Protein AF-A0AA47A2I6-F1 (afdb_monomer_lite)

Foldseek 3Di:
DAAEWEFLPEDCVVPPDDDDLLVVLVVVVVVCQVVVPDQPRQNWFWEAAPQRDIWIWGHSDPQKIWTKWWADDPNGIHIYTYYIDGRLQCVPDPVRHDNCDVQQTFIAHPVRHGPDDVVRGPHRDDADTQDDQVGTDHDDPVLSCLQPPPPDPPDDDDDDPPNCPLVSVLSSVVVCCVVVVDAAAEAEDADPVVLVSSQVRNKGWYQDPVVSHIDIDDPPRYDYYYPVRVCCVVPVVVQPVHDPQDLVNQLVVVVVCCVVVNCVVCNVVSVVVVCVVSCVVRVHDDDDPDPDD

Structure (mmCIF, N/CA/C/O backbone):
data_AF-A0AA47A2I6-F1
#
_entry.id   AF-A0AA47A2I6-F1
#
loop_
_atom_site.group_PDB
_atom_site.id
_atom_site.type_symbol
_atom_site.label_atom_id
_atom_site.label_alt_id
_atom_site.label_comp_id
_atom_site.label_asym_id
_atom_site.label_entity_id
_atom_site.label_seq_id
_atom_site.pdbx_PDB_ins_code
_atom_site.Cartn_x
_atom_site.Cartn_y
_atom_site.Cartn_z
_atom_site.occupancy
_atom_site.B_iso_or_equiv
_atom_site.auth_seq_id
_atom_site.auth_comp_id
_atom_site.auth_asym_id
_atom_site.auth_atom_id
_atom_site.pdbx_PDB_model_num
ATOM 1 N N . MET A 1 1 ? 16.630 -13.776 -2.862 1.00 74.62 1 MET A N 1
ATOM 2 C CA . MET A 1 1 ? 17.117 -12.848 -3.893 1.00 74.62 1 MET A CA 1
ATOM 3 C C . MET A 1 1 ? 16.067 -12.836 -4.987 1.00 74.62 1 MET A C 1
ATOM 5 O O . MET A 1 1 ? 15.707 -13.922 -5.420 1.00 74.62 1 MET A O 1
ATOM 9 N N . TYR A 1 2 ? 15.518 -11.682 -5.358 1.00 82.00 2 TYR A N 1
ATOM 10 C CA . TYR A 1 2 ? 14.548 -11.591 -6.452 1.00 82.00 2 TYR A CA 1
ATOM 11 C C . TYR A 1 2 ? 15.295 -11.407 -7.780 1.00 82.00 2 TYR A C 1
ATOM 13 O O . TYR A 1 2 ? 16.167 -10.535 -7.865 1.00 82.00 2 TYR A O 1
ATOM 21 N N . PRO A 1 3 ? 14.993 -12.189 -8.829 1.00 86.00 3 PRO A N 1
ATOM 22 C CA . PRO A 1 3 ? 15.460 -11.880 -10.171 1.00 86.00 3 PRO A CA 1
ATOM 23 C C . PRO A 1 3 ? 14.989 -10.483 -10.589 1.00 86.00 3 PRO A C 1
ATOM 25 O O . PRO A 1 3 ? 13.867 -10.075 -10.286 1.00 86.00 3 PRO A O 1
ATOM 28 N N . VAL A 1 4 ? 15.855 -9.750 -11.287 1.00 89.06 4 VAL A N 1
ATOM 29 C CA . VAL A 1 4 ? 15.518 -8.447 -11.869 1.00 89.06 4 VAL A CA 1
ATOM 30 C C . VAL A 1 4 ? 15.774 -8.515 -13.363 1.00 89.06 4 VAL A C 1
ATOM 32 O O . VAL A 1 4 ? 16.898 -8.783 -13.794 1.00 89.06 4 VAL A O 1
ATOM 35 N N . PHE A 1 5 ? 14.719 -8.263 -14.121 1.00 90.12 5 PHE A N 1
ATOM 36 C CA . PHE A 1 5 ? 14.704 -8.216 -15.571 1.00 90.12 5 PHE A CA 1
ATOM 37 C C . PHE A 1 5 ? 14.393 -6.807 -16.067 1.00 90.12 5 PHE A C 1
ATOM 39 O O . PHE A 1 5 ? 14.066 -5.916 -15.280 1.00 90.12 5 PHE A O 1
ATOM 46 N N . TYR A 1 6 ? 14.458 -6.619 -17.378 1.00 90.31 6 TYR A N 1
ATOM 47 C CA . TYR A 1 6 ? 14.211 -5.340 -18.029 1.00 90.31 6 TYR A CA 1
ATOM 48 C C . TYR A 1 6 ? 13.153 -5.531 -19.107 1.00 90.31 6 TYR A C 1
ATOM 50 O O . TYR A 1 6 ? 13.067 -6.591 -19.725 1.00 90.31 6 TYR A O 1
ATOM 58 N N . CYS A 1 7 ? 12.324 -4.516 -19.311 1.00 87.62 7 CYS A N 1
ATOM 59 C CA . CYS A 1 7 ? 11.502 -4.423 -20.505 1.00 87.62 7 CYS A CA 1
ATOM 60 C C . CYS A 1 7 ? 12.424 -4.354 -21.734 1.00 87.62 7 CYS A C 1
ATOM 62 O O . CYS A 1 7 ? 13.453 -3.688 -21.687 1.00 87.62 7 CYS A O 1
ATOM 64 N N . ASP A 1 8 ? 12.062 -5.005 -22.835 1.00 83.00 8 ASP A N 1
ATOM 65 C CA . ASP A 1 8 ? 12.830 -4.956 -24.091 1.00 83.00 8 ASP A CA 1
ATOM 66 C C . ASP A 1 8 ? 13.002 -3.527 -24.643 1.00 83.00 8 ASP A C 1
ATOM 68 O O . ASP A 1 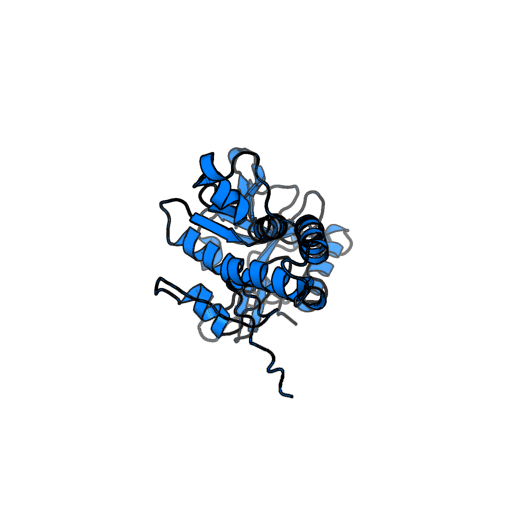8 ? 14.040 -3.183 -25.198 1.00 83.00 8 ASP A O 1
ATOM 72 N N . GLU A 1 9 ? 11.995 -2.677 -24.444 1.00 83.62 9 GLU A N 1
ATOM 73 C CA . GLU A 1 9 ? 12.023 -1.244 -24.744 1.00 83.62 9 GLU A CA 1
ATOM 74 C C . GLU A 1 9 ? 12.803 -0.384 -23.727 1.00 83.62 9 GLU A C 1
ATOM 76 O O . GLU A 1 9 ? 12.794 0.845 -23.863 1.00 83.62 9 GLU A O 1
ATOM 81 N N . PHE A 1 10 ? 13.406 -0.968 -22.685 1.00 86.94 10 PHE A N 1
ATOM 82 C CA . PHE A 1 10 ? 14.161 -0.203 -21.693 1.00 86.94 10 PHE A CA 1
ATOM 83 C C . PHE A 1 10 ? 15.439 0.361 -22.317 1.00 86.94 10 PHE A C 1
ATOM 85 O O . PHE A 1 10 ? 16.303 -0.388 -22.770 1.00 86.94 10 PHE A O 1
ATOM 92 N N . ASP A 1 11 ? 15.569 1.686 -22.312 1.00 80.62 11 ASP A N 1
ATOM 93 C CA . ASP A 1 11 ? 16.739 2.365 -22.855 1.00 80.62 11 ASP A CA 1
ATOM 94 C C . ASP A 1 11 ? 17.717 2.740 -21.734 1.00 80.62 11 ASP A C 1
ATOM 96 O O . ASP A 1 11 ? 17.485 3.661 -20.949 1.00 80.62 11 ASP A O 1
ATOM 100 N N . GLU A 1 12 ? 18.838 2.019 -21.654 1.00 75.81 12 GLU A N 1
ATOM 101 C CA . GLU A 1 12 ? 19.913 2.356 -20.718 1.00 75.81 12 GLU A CA 1
ATOM 102 C C . GLU A 1 12 ? 20.628 3.668 -21.066 1.00 75.81 12 GLU A C 1
ATOM 104 O O . GLU A 1 12 ? 21.303 4.212 -20.192 1.00 75.81 12 GLU A O 1
ATOM 109 N N . LEU A 1 13 ? 20.485 4.204 -22.285 1.00 67.31 13 LEU A N 1
ATOM 110 C CA . LEU A 1 13 ? 21.112 5.471 -22.684 1.00 67.31 13 LEU A CA 1
ATOM 111 C C . LEU A 1 13 ? 20.553 6.674 -21.911 1.00 67.31 13 LEU A C 1
ATOM 113 O O . LEU A 1 13 ? 21.237 7.692 -21.797 1.00 67.31 13 LEU A O 1
ATOM 117 N N . ASP A 1 14 ? 19.355 6.550 -21.330 1.00 68.00 14 ASP A N 1
ATOM 118 C CA . ASP A 1 14 ? 18.796 7.550 -20.412 1.00 68.00 14 ASP A CA 1
ATOM 119 C C . ASP A 1 14 ? 19.592 7.645 -19.092 1.00 68.00 14 ASP A C 1
ATOM 121 O O . ASP A 1 14 ? 19.481 8.627 -18.348 1.00 68.00 14 ASP A O 1
ATOM 125 N N . LEU A 1 15 ? 20.420 6.639 -18.790 1.00 75.00 15 LEU A N 1
ATOM 126 C CA . LEU A 1 15 ? 21.319 6.608 -17.645 1.00 75.00 15 LEU A CA 1
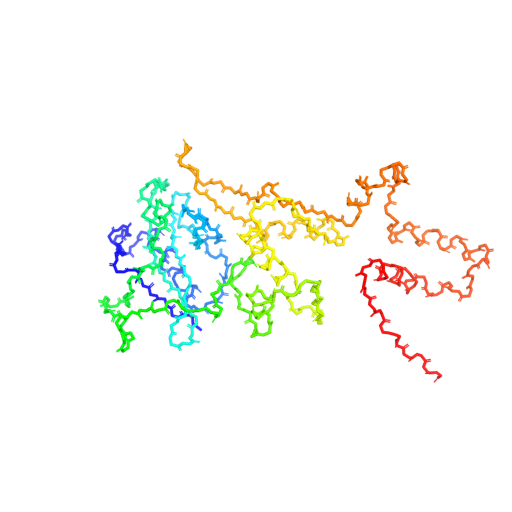ATOM 127 C C . LEU A 1 15 ? 22.739 6.977 -18.099 1.00 75.00 15 LEU A C 1
ATOM 129 O O . LEU A 1 15 ? 23.440 6.181 -18.713 1.00 75.00 15 LEU A O 1
ATOM 133 N N . ASP A 1 16 ? 23.176 8.187 -17.745 1.00 73.44 16 ASP A N 1
ATOM 134 C CA . ASP A 1 16 ? 24.495 8.738 -18.091 1.00 73.44 16 ASP A CA 1
ATOM 135 C C . ASP A 1 16 ? 25.674 7.776 -17.788 1.00 73.44 16 ASP A C 1
ATOM 137 O O . ASP A 1 16 ? 25.608 6.964 -16.858 1.00 73.44 16 ASP A O 1
ATOM 141 N N . ASN A 1 17 ? 26.765 7.890 -18.556 1.00 62.25 17 ASN A N 1
ATOM 142 C CA . ASN A 1 17 ? 27.850 6.903 -18.686 1.00 62.25 17 ASN A CA 1
ATOM 143 C C . ASN A 1 17 ? 28.534 6.546 -17.346 1.00 62.25 17 ASN A C 1
ATOM 145 O O . ASN A 1 17 ? 29.534 7.150 -16.958 1.00 62.25 17 ASN A O 1
ATOM 149 N N . GLY A 1 18 ? 28.011 5.538 -16.639 1.00 58.50 18 GLY A N 1
ATOM 150 C CA . GLY A 1 18 ? 28.678 4.718 -15.610 1.00 58.50 18 GLY A CA 1
ATOM 151 C C . GLY A 1 18 ? 29.123 5.392 -14.300 1.00 58.50 18 GLY A C 1
ATOM 152 O O . GLY A 1 18 ? 29.386 4.700 -13.319 1.00 58.50 18 GLY A O 1
ATOM 153 N N . GLY A 1 19 ? 29.212 6.723 -14.245 1.00 65.62 19 GLY A N 1
ATOM 154 C CA . GLY A 1 19 ? 29.774 7.462 -13.106 1.00 65.62 19 GLY A CA 1
ATOM 155 C C . GLY A 1 19 ? 28.838 8.486 -12.466 1.00 65.62 19 GLY A C 1
ATOM 156 O O . GLY A 1 19 ? 29.148 8.991 -11.379 1.00 65.62 19 GLY A O 1
ATOM 157 N N . SER A 1 20 ? 27.709 8.788 -13.110 1.00 83.38 20 SER A N 1
ATOM 158 C CA . SER A 1 20 ? 26.787 9.827 -12.657 1.00 83.38 20 SER A CA 1
ATOM 159 C C . SER A 1 20 ? 26.106 9.447 -11.330 1.00 83.38 20 SER A C 1
ATOM 161 O O . SER A 1 20 ? 25.894 8.262 -11.046 1.00 83.38 20 SER A O 1
ATOM 163 N N . PRO A 1 21 ? 25.729 10.431 -10.490 1.00 86.81 21 PRO A N 1
ATOM 164 C CA . PRO A 1 21 ? 24.935 10.172 -9.287 1.00 86.81 21 PRO A CA 1
ATOM 165 C C . PRO A 1 21 ? 23.638 9.408 -9.584 1.00 86.81 21 PRO A C 1
ATOM 167 O O . PRO A 1 21 ? 23.233 8.559 -8.791 1.00 86.81 21 PRO A O 1
ATOM 170 N N . LEU A 1 22 ? 23.031 9.672 -10.747 1.00 89.31 22 LEU A N 1
ATOM 171 C CA . LEU A 1 22 ? 21.828 8.997 -11.222 1.00 89.31 22 LEU A CA 1
ATOM 172 C C . LEU A 1 22 ? 22.071 7.497 -11.436 1.00 89.31 22 LEU A C 1
ATOM 174 O O . LEU A 1 22 ? 21.356 6.684 -10.851 1.00 89.31 22 LEU A O 1
ATOM 178 N N . ARG A 1 23 ? 23.111 7.128 -12.201 1.00 90.75 23 ARG A N 1
ATOM 179 C CA . ARG A 1 23 ? 23.468 5.721 -12.457 1.00 90.75 23 ARG A CA 1
ATOM 180 C C . ARG A 1 23 ? 23.799 4.992 -11.158 1.00 90.75 23 ARG A C 1
ATOM 182 O O . ARG A 1 23 ? 23.258 3.925 -10.903 1.00 90.75 23 ARG A O 1
ATOM 189 N N . LYS A 1 24 ? 24.586 5.616 -10.275 1.00 90.69 24 LYS A N 1
ATOM 190 C CA . LYS A 1 24 ? 24.913 5.043 -8.956 1.00 90.69 24 LYS A CA 1
ATOM 191 C C . LYS A 1 24 ? 23.666 4.774 -8.114 1.00 90.69 24 LYS A C 1
ATOM 193 O O . LYS A 1 24 ? 23.585 3.738 -7.457 1.00 90.69 24 LYS A O 1
ATOM 198 N N . LYS A 1 25 ? 22.700 5.701 -8.109 1.00 92.12 25 LYS A N 1
ATOM 199 C CA . LYS A 1 25 ? 21.445 5.521 -7.367 1.00 92.12 25 LYS A CA 1
ATOM 200 C C . LYS A 1 25 ? 20.579 4.427 -7.985 1.00 92.12 25 LYS A C 1
ATOM 202 O O . LYS A 1 25 ? 20.008 3.639 -7.237 1.00 92.12 25 LYS A O 1
ATOM 207 N N . PHE A 1 26 ? 20.510 4.375 -9.312 1.00 93.31 26 PHE A N 1
ATOM 208 C CA . PHE A 1 26 ? 19.837 3.311 -10.049 1.00 93.31 26 PHE A CA 1
ATOM 209 C C . PHE A 1 26 ? 20.430 1.942 -9.699 1.00 93.31 26 PHE A C 1
ATOM 211 O O . PHE A 1 26 ? 19.707 1.096 -9.181 1.00 93.31 26 PHE A O 1
ATOM 218 N N . ASP A 1 27 ? 21.742 1.757 -9.863 1.00 91.94 27 ASP A N 1
ATOM 219 C CA . ASP A 1 27 ? 22.427 0.488 -9.589 1.00 91.94 27 ASP A CA 1
ATOM 220 C C . ASP A 1 27 ? 22.236 0.044 -8.130 1.00 91.94 27 ASP A C 1
ATOM 222 O O . ASP A 1 27 ? 22.015 -1.136 -7.857 1.00 91.94 27 ASP A O 1
ATOM 226 N N . ALA A 1 28 ? 22.254 0.993 -7.186 1.00 92.06 28 ALA A N 1
ATOM 227 C CA . ALA A 1 28 ? 21.985 0.714 -5.780 1.00 92.06 28 ALA A CA 1
ATOM 228 C C . ALA A 1 28 ? 20.545 0.228 -5.537 1.00 92.06 28 ALA A C 1
ATOM 230 O O . ALA A 1 28 ? 20.351 -0.690 -4.746 1.00 92.06 28 ALA A O 1
ATOM 231 N N . ILE A 1 29 ? 19.546 0.799 -6.222 1.00 92.56 29 ILE A N 1
ATOM 232 C CA . ILE A 1 29 ? 18.152 0.329 -6.144 1.00 92.56 29 ILE A CA 1
ATOM 233 C C . ILE A 1 29 ? 18.008 -1.046 -6.794 1.00 92.56 29 ILE A C 1
ATOM 235 O O . ILE A 1 29 ? 17.374 -1.915 -6.210 1.00 92.56 29 ILE A O 1
ATOM 239 N N . ILE A 1 30 ? 18.624 -1.290 -7.954 1.00 92.12 30 ILE A N 1
ATOM 240 C CA . ILE A 1 30 ? 18.597 -2.619 -8.585 1.00 92.12 30 ILE A CA 1
ATOM 241 C C . ILE A 1 30 ? 19.218 -3.671 -7.663 1.00 92.12 30 ILE A C 1
ATOM 243 O O . ILE A 1 30 ? 18.676 -4.768 -7.523 1.00 92.12 30 ILE A O 1
ATOM 247 N N . LYS A 1 31 ? 20.338 -3.340 -7.012 1.00 90.88 31 LYS A N 1
ATOM 248 C CA . LYS A 1 31 ? 20.978 -4.212 -6.027 1.00 90.88 31 LYS A CA 1
ATOM 249 C C . LYS A 1 31 ? 20.055 -4.483 -4.833 1.00 90.88 31 LYS A C 1
ATOM 251 O O . LYS A 1 31 ? 19.852 -5.644 -4.493 1.00 90.88 31 LYS A O 1
ATOM 256 N N . ASP A 1 32 ? 19.441 -3.443 -4.270 1.00 89.19 32 ASP A N 1
ATOM 257 C CA . ASP A 1 32 ? 18.493 -3.572 -3.157 1.00 89.19 32 ASP A CA 1
ATOM 258 C C . ASP A 1 32 ? 17.273 -4.436 -3.521 1.00 89.19 32 ASP A C 1
ATOM 260 O O . ASP A 1 32 ? 16.906 -5.333 -2.765 1.00 89.19 32 ASP A O 1
ATOM 264 N N . LEU A 1 33 ? 16.699 -4.250 -4.715 1.00 88.62 33 LEU A N 1
ATOM 265 C CA . LEU A 1 33 ? 15.599 -5.079 -5.220 1.00 88.62 33 LEU A CA 1
ATOM 266 C C . LEU A 1 33 ? 16.004 -6.552 -5.340 1.00 88.62 33 LEU A C 1
ATOM 268 O O . LEU A 1 33 ? 15.222 -7.433 -4.983 1.00 88.62 33 LEU A O 1
ATOM 272 N N . LYS A 1 34 ? 17.226 -6.831 -5.815 1.00 87.31 34 LYS A N 1
ATOM 273 C CA . LYS A 1 34 ? 17.748 -8.200 -5.911 1.00 87.31 34 LYS A CA 1
ATOM 274 C C . LYS A 1 34 ? 17.910 -8.825 -4.535 1.00 87.31 34 LYS A C 1
ATOM 276 O O . LYS A 1 34 ? 17.455 -9.943 -4.308 1.00 87.31 34 LYS A O 1
ATOM 281 N N . GLU A 1 35 ? 18.585 -8.141 -3.627 1.00 84.38 35 GLU A N 1
ATOM 282 C CA . GLU A 1 35 ? 18.988 -8.712 -2.341 1.00 84.38 35 GLU A CA 1
ATOM 283 C C . GLU A 1 35 ? 17.844 -8.684 -1.311 1.00 84.38 35 GLU A C 1
ATOM 285 O O . GLU A 1 35 ? 17.825 -9.508 -0.397 1.00 84.38 35 GLU A O 1
ATOM 290 N N . ASN A 1 36 ? 16.829 -7.837 -1.530 1.00 75.75 36 ASN A N 1
ATOM 291 C CA . ASN A 1 36 ? 15.719 -7.568 -0.612 1.00 75.75 36 ASN A CA 1
ATOM 292 C C . ASN A 1 36 ? 16.214 -7.107 0.771 1.00 75.75 36 ASN A C 1
ATOM 294 O O . ASN A 1 36 ? 15.652 -7.487 1.801 1.00 75.75 36 ASN A O 1
ATOM 298 N N . GLU A 1 37 ? 17.305 -6.338 0.796 1.00 62.97 37 GLU A N 1
ATOM 299 C CA . GLU A 1 37 ? 18.013 -5.994 2.029 1.00 62.97 37 GLU A CA 1
ATOM 300 C C . GLU A 1 37 ? 17.343 -4.829 2.769 1.00 62.97 37 GLU A C 1
ATOM 302 O O . GLU A 1 37 ? 17.161 -4.917 3.986 1.00 62.97 37 GLU A O 1
ATOM 307 N N . HIS A 1 38 ? 16.884 -3.779 2.074 1.00 54.44 38 HIS A N 1
ATOM 308 C CA . HIS A 1 38 ? 16.295 -2.597 2.705 1.00 54.44 38 HIS A CA 1
ATOM 309 C C . HIS A 1 38 ? 15.278 -1.892 1.797 1.00 54.44 38 HIS A C 1
ATOM 311 O O . HIS A 1 38 ? 15.603 -0.946 1.088 1.00 54.44 38 HIS A O 1
ATOM 317 N N . THR A 1 39 ? 14.002 -2.262 1.934 1.00 58.81 39 THR A N 1
ATOM 318 C CA . THR A 1 39 ? 12.845 -1.721 1.194 1.00 58.81 39 THR A CA 1
ATOM 319 C C . THR A 1 39 ? 12.529 -0.237 1.475 1.00 58.81 39 THR A C 1
ATOM 321 O O . THR A 1 39 ? 11.389 0.120 1.733 1.00 58.81 39 THR A O 1
ATOM 324 N N . SER A 1 40 ? 13.507 0.660 1.490 1.00 62.97 40 SER A N 1
ATOM 325 C CA . SER A 1 40 ? 13.322 2.109 1.637 1.00 62.97 40 SER A CA 1
ATOM 326 C C . SER A 1 40 ? 14.227 2.919 0.706 1.00 62.97 40 SER A C 1
ATOM 328 O O . SER A 1 40 ? 14.094 4.148 0.627 1.00 62.97 40 SER A O 1
ATOM 330 N N . LEU A 1 41 ? 15.122 2.265 -0.049 1.00 81.12 41 LEU A N 1
ATOM 331 C CA . LEU A 1 41 ? 15.981 2.968 -0.987 1.00 81.12 41 LEU A CA 1
ATOM 332 C C . LEU A 1 41 ? 15.148 3.535 -2.145 1.00 81.12 41 LEU A C 1
ATOM 334 O O . LEU A 1 41 ? 14.558 2.816 -2.943 1.00 81.12 41 LEU A O 1
ATOM 338 N N . GLY A 1 42 ? 15.111 4.865 -2.232 1.00 84.88 42 GLY A N 1
ATOM 339 C CA . GLY A 1 42 ? 14.370 5.561 -3.281 1.00 84.88 42 GLY A CA 1
ATOM 340 C C . GLY A 1 42 ? 12.901 5.832 -2.951 1.00 84.88 42 GLY A C 1
ATOM 341 O O . GLY A 1 42 ? 12.151 6.100 -3.880 1.00 84.88 42 GLY A O 1
ATOM 342 N N . ASP A 1 43 ? 12.474 5.823 -1.680 1.00 89.94 43 ASP A N 1
ATOM 343 C CA . ASP A 1 43 ? 11.111 6.255 -1.288 1.00 89.94 43 ASP A CA 1
ATOM 344 C C . ASP A 1 43 ? 10.034 5.575 -2.152 1.00 89.94 43 ASP A C 1
ATOM 346 O O . ASP A 1 43 ? 9.245 6.241 -2.825 1.00 89.94 43 ASP A O 1
ATOM 350 N N . ILE A 1 44 ? 10.099 4.243 -2.248 1.00 90.94 44 ILE A N 1
ATOM 351 C CA . ILE A 1 44 ? 9.255 3.468 -3.159 1.00 90.94 44 ILE A CA 1
ATOM 352 C C . ILE A 1 44 ? 7.784 3.711 -2.819 1.00 90.94 44 ILE A C 1
ATOM 354 O O . ILE A 1 44 ? 7.375 3.671 -1.659 1.00 90.94 44 ILE A O 1
ATOM 358 N N . LYS A 1 45 ? 6.975 3.956 -3.850 1.00 90.69 45 LYS A N 1
ATOM 359 C CA . LYS A 1 45 ? 5.520 4.051 -3.721 1.00 90.69 45 LYS A CA 1
ATOM 360 C C . LYS A 1 45 ? 4.818 3.328 -4.854 1.00 90.69 45 LYS A C 1
ATOM 362 O O . LYS A 1 45 ? 5.382 3.148 -5.933 1.00 90.69 45 LYS A O 1
ATOM 367 N N . LEU A 1 46 ? 3.564 2.970 -4.603 1.00 90.31 46 LEU A N 1
ATOM 368 C CA . LEU A 1 46 ? 2.637 2.594 -5.660 1.00 90.31 46 LEU A CA 1
ATOM 369 C C . LEU A 1 46 ? 2.273 3.830 -6.475 1.00 90.31 46 LEU A C 1
ATOM 371 O O . LEU A 1 46 ? 1.966 4.877 -5.903 1.00 90.31 46 LEU A O 1
ATOM 375 N N . ILE A 1 47 ? 2.276 3.686 -7.794 1.00 90.56 47 ILE A N 1
ATOM 376 C CA . ILE A 1 47 ? 1.769 4.685 -8.729 1.00 90.56 47 ILE A CA 1
ATOM 377 C C . ILE A 1 47 ? 0.706 4.056 -9.633 1.00 90.56 47 ILE A C 1
ATOM 379 O O . ILE A 1 47 ? 0.895 2.951 -10.131 1.00 90.56 47 ILE A O 1
ATOM 383 N N . SER A 1 48 ? -0.405 4.753 -9.851 1.00 87.56 48 SER A N 1
ATOM 384 C CA . SER A 1 48 ? -1.424 4.402 -10.835 1.00 87.56 48 SER A CA 1
ATOM 385 C C . SER A 1 48 ? -1.191 5.201 -12.114 1.00 87.56 48 SER A C 1
ATOM 387 O O . SER A 1 48 ? -1.193 6.435 -12.091 1.00 87.56 48 SER A O 1
ATOM 389 N N . GLY A 1 49 ? -1.012 4.490 -13.221 1.00 83.75 49 GLY A N 1
ATOM 390 C CA . GLY A 1 49 ? -1.098 5.038 -14.569 1.00 83.75 49 GLY A CA 1
ATOM 391 C C . GLY A 1 49 ? -2.534 5.053 -15.091 1.00 83.75 49 GLY A C 1
ATOM 392 O O . GLY A 1 49 ? -3.495 4.704 -14.387 1.00 83.75 49 GLY A O 1
ATOM 393 N N . ASP A 1 50 ? -2.666 5.438 -16.354 1.00 81.69 50 ASP A N 1
ATOM 394 C CA . ASP A 1 50 ? -3.925 5.426 -17.081 1.00 81.69 50 ASP A CA 1
ATOM 395 C C . ASP A 1 50 ? -4.557 4.030 -17.103 1.00 81.69 50 ASP A C 1
ATOM 397 O O . ASP A 1 50 ? -3.892 2.999 -17.190 1.00 81.69 50 ASP A O 1
ATOM 401 N N . GLY A 1 51 ? -5.889 3.989 -17.025 1.00 74.56 51 GLY A N 1
ATOM 402 C CA . GLY A 1 51 ? -6.632 2.724 -17.009 1.00 74.56 51 GLY A CA 1
ATOM 403 C C . GLY A 1 51 ? -6.576 1.983 -15.670 1.00 74.56 51 GLY A C 1
ATOM 404 O O . GLY A 1 51 ? -7.078 0.867 -15.592 1.00 74.56 51 GLY A O 1
ATOM 405 N N . GLY A 1 52 ? -6.014 2.600 -14.623 1.00 76.50 52 GLY A N 1
ATOM 406 C CA . GLY A 1 52 ? -5.943 2.021 -13.277 1.00 76.50 52 GLY A CA 1
ATOM 407 C C . GLY A 1 52 ? -4.804 1.018 -13.098 1.00 76.50 52 GLY A C 1
ATOM 408 O O . GLY A 1 52 ? -4.774 0.295 -12.105 1.00 76.50 52 GLY A O 1
ATOM 409 N N . VAL A 1 53 ? -3.871 0.962 -14.050 1.00 79.31 53 VAL A N 1
ATOM 410 C CA . VAL A 1 53 ? -2.707 0.080 -13.970 1.00 79.31 53 VAL A CA 1
ATOM 411 C C . VAL A 1 53 ? -1.763 0.570 -12.876 1.00 79.31 53 VAL A C 1
ATOM 413 O O . VAL A 1 53 ? -1.387 1.741 -12.861 1.00 79.31 53 VAL A O 1
ATOM 416 N N . LYS A 1 54 ? -1.358 -0.327 -11.975 1.00 85.56 54 LYS A N 1
ATOM 417 C CA . LYS A 1 54 ? -0.468 -0.013 -10.854 1.00 85.56 54 LYS A CA 1
ATOM 418 C C . LYS A 1 54 ? 0.965 -0.458 -11.141 1.00 85.56 54 LYS A C 1
ATOM 420 O O . LYS A 1 54 ? 1.190 -1.557 -11.636 1.00 85.56 54 LYS A O 1
ATOM 425 N N . TYR A 1 55 ? 1.915 0.392 -10.771 1.00 89.31 55 TYR A N 1
ATOM 426 C CA . TYR A 1 55 ? 3.355 0.164 -10.864 1.00 89.31 55 TYR A CA 1
ATOM 427 C C . TYR A 1 55 ? 4.042 0.547 -9.548 1.00 89.31 55 TYR A C 1
ATOM 429 O O . TYR A 1 55 ? 3.445 1.192 -8.679 1.00 89.31 55 TYR A O 1
ATOM 437 N N . PHE A 1 56 ? 5.327 0.222 -9.433 1.00 91.94 56 PHE A N 1
ATOM 438 C CA . PHE A 1 56 ? 6.210 0.754 -8.402 1.00 91.94 56 PHE A CA 1
ATOM 439 C C . PHE A 1 56 ? 7.051 1.903 -8.942 1.00 91.94 56 PHE A C 1
ATOM 441 O O . PHE A 1 56 ? 7.546 1.874 -10.070 1.00 91.94 56 PHE A O 1
ATOM 448 N N . ARG A 1 57 ? 7.237 2.914 -8.095 1.00 92.94 57 ARG A N 1
ATOM 449 C CA . ARG A 1 57 ? 7.959 4.143 -8.410 1.00 92.94 57 ARG A CA 1
ATOM 450 C C . ARG A 1 57 ? 9.033 4.391 -7.368 1.00 92.94 57 ARG A C 1
ATOM 452 O O . ARG A 1 57 ? 8.707 4.704 -6.224 1.00 92.94 57 ARG A O 1
ATOM 459 N N . ALA A 1 58 ? 10.299 4.358 -7.764 1.00 94.06 58 ALA A N 1
ATOM 460 C CA . ALA A 1 58 ? 11.412 4.791 -6.920 1.00 94.06 58 ALA A CA 1
ATOM 461 C C . ALA A 1 58 ? 11.947 6.161 -7.367 1.00 94.06 58 ALA A C 1
ATOM 463 O O . ALA A 1 58 ? 11.923 6.512 -8.545 1.00 94.06 58 ALA A O 1
ATOM 464 N N . LYS A 1 59 ? 12.420 6.966 -6.421 1.00 94.12 59 LYS A N 1
ATOM 465 C CA . LYS A 1 59 ? 13.146 8.214 -6.649 1.00 94.12 59 LYS A CA 1
ATOM 466 C C . LYS A 1 59 ? 14.613 7.911 -6.920 1.00 94.12 59 LYS A C 1
ATOM 468 O O . LYS A 1 59 ? 15.302 7.343 -6.070 1.00 94.12 59 LYS A O 1
ATOM 473 N N . LEU A 1 60 ? 15.083 8.352 -8.082 1.00 93.12 60 LEU A N 1
ATOM 474 C CA . LEU A 1 60 ? 16.502 8.362 -8.431 1.00 93.12 60 LEU A CA 1
ATOM 475 C C . LEU A 1 60 ? 17.160 9.693 -8.035 1.00 93.12 60 LEU A C 1
ATOM 477 O O . LEU A 1 60 ? 18.311 9.719 -7.613 1.00 93.12 60 LEU A O 1
ATOM 481 N N . SER A 1 61 ? 16.408 10.788 -8.110 1.00 91.75 61 SER A N 1
ATOM 482 C CA . SER A 1 61 ? 16.807 12.124 -7.659 1.00 91.75 61 SER A CA 1
ATOM 483 C C . SER A 1 61 ? 15.564 12.914 -7.229 1.00 91.75 61 SER A C 1
ATOM 485 O O . SER A 1 61 ? 14.472 12.347 -7.108 1.00 91.75 61 SER A O 1
ATOM 487 N N . ASP A 1 62 ? 15.685 14.225 -7.026 1.00 89.81 62 ASP A N 1
ATOM 488 C CA . ASP A 1 62 ? 14.515 15.082 -6.822 1.00 89.81 62 ASP A CA 1
ATOM 489 C C . ASP A 1 62 ? 13.613 15.111 -8.061 1.00 89.81 62 ASP A C 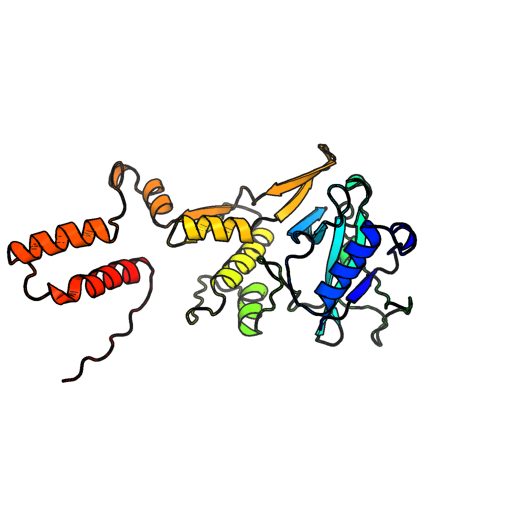1
ATOM 491 O O . ASP A 1 62 ? 12.390 15.059 -7.903 1.00 89.81 62 ASP A O 1
ATOM 495 N N . SER A 1 63 ? 14.187 15.036 -9.269 1.00 90.88 63 SER A N 1
ATOM 496 C CA . SER A 1 63 ? 13.488 15.144 -10.557 1.00 90.88 63 SER A CA 1
ATOM 497 C C . SER A 1 63 ? 13.259 13.825 -11.297 1.00 90.88 63 SER A C 1
ATOM 499 O O . SER A 1 63 ? 12.326 13.727 -12.097 1.00 90.88 63 SER A O 1
ATOM 501 N N . ASP A 1 64 ? 14.070 12.805 -11.020 1.00 93.06 64 ASP A N 1
ATOM 502 C CA . ASP A 1 64 ? 14.123 11.582 -11.827 1.00 93.06 64 ASP A CA 1
ATOM 503 C C . ASP A 1 64 ? 13.522 10.399 -11.072 1.00 93.06 64 ASP A C 1
ATOM 505 O O . ASP A 1 64 ? 13.696 10.261 -9.849 1.00 93.06 64 ASP A O 1
ATOM 509 N N . ARG A 1 65 ? 12.778 9.551 -11.784 1.00 94.25 65 ARG A N 1
ATOM 510 C CA . ARG A 1 65 ? 12.074 8.390 -11.226 1.00 94.25 65 ARG A CA 1
ATOM 511 C C . ARG A 1 65 ? 12.413 7.120 -11.992 1.00 94.25 65 ARG A C 1
ATOM 513 O O . ARG A 1 65 ? 12.571 7.149 -13.202 1.00 94.25 65 ARG A O 1
ATOM 520 N N . LEU A 1 66 ? 12.460 6.011 -11.271 1.00 94.75 66 LEU A N 1
ATOM 521 C CA . LEU A 1 66 ? 12.499 4.664 -11.819 1.00 94.75 66 LEU A CA 1
ATOM 522 C C . LEU A 1 66 ? 11.100 4.061 -11.723 1.00 94.75 66 LEU A C 1
ATOM 524 O O . LEU A 1 66 ? 10.526 4.037 -10.628 1.00 94.75 66 LEU A O 1
ATOM 528 N N . LEU A 1 67 ? 10.579 3.566 -12.841 1.00 93.88 67 LEU A N 1
ATOM 529 C CA . LEU A 1 67 ? 9.333 2.813 -12.892 1.00 93.88 67 LEU A CA 1
ATOM 530 C C . LEU A 1 67 ? 9.635 1.324 -13.081 1.00 93.88 67 LEU A C 1
ATOM 532 O O . LEU A 1 67 ? 10.435 0.944 -13.939 1.00 93.88 67 LEU A O 1
ATOM 536 N N . PHE A 1 68 ? 8.995 0.479 -12.282 1.00 92.62 68 PHE A N 1
ATOM 537 C CA . PHE A 1 68 ? 9.160 -0.971 -12.343 1.00 92.62 68 PHE A CA 1
ATOM 538 C C . PHE A 1 68 ? 7.889 -1.692 -11.880 1.00 92.62 68 PHE A C 1
ATOM 540 O O . PHE A 1 68 ? 6.985 -1.083 -11.306 1.00 92.62 68 PHE A O 1
ATOM 547 N N . THR A 1 69 ? 7.801 -2.992 -12.137 1.00 89.44 69 THR A N 1
ATOM 548 C CA . THR A 1 69 ? 6.694 -3.850 -11.687 1.00 89.44 69 THR A CA 1
ATOM 549 C C . THR A 1 69 ? 7.218 -5.181 -11.149 1.00 89.44 69 THR A C 1
ATOM 551 O O . THR A 1 69 ? 8.417 -5.454 -11.243 1.00 89.44 69 THR A O 1
ATOM 554 N N . SER A 1 70 ? 6.342 -6.000 -10.570 1.00 85.25 70 SER A N 1
ATOM 555 C CA . SER A 1 70 ? 6.639 -7.376 -10.168 1.00 85.25 70 SER A CA 1
ATOM 556 C C . SER A 1 70 ? 5.858 -8.375 -11.021 1.00 85.25 70 SER A C 1
ATOM 558 O O . SER A 1 70 ? 4.739 -8.109 -11.463 1.00 85.25 70 SER A O 1
ATOM 560 N N . ILE A 1 71 ? 6.464 -9.530 -11.271 1.00 79.12 71 ILE A N 1
ATOM 561 C CA . ILE A 1 71 ? 5.871 -10.646 -12.007 1.00 79.12 71 ILE A CA 1
ATOM 562 C C . ILE A 1 71 ? 6.206 -11.963 -11.315 1.00 79.12 71 ILE A C 1
ATOM 564 O O . ILE A 1 71 ? 7.101 -12.028 -10.473 1.00 79.12 71 ILE A O 1
ATOM 568 N N . LYS A 1 72 ? 5.545 -13.032 -11.757 1.00 74.75 72 LYS A N 1
ATOM 569 C CA . LYS A 1 72 ? 6.017 -14.392 -11.529 1.00 74.75 72 LYS A CA 1
ATOM 570 C C . LYS A 1 72 ? 6.814 -14.909 -12.710 1.00 74.75 72 LYS A C 1
ATOM 572 O O . LYS A 1 72 ? 6.319 -14.905 -13.833 1.00 74.75 72 LYS A O 1
ATOM 577 N N . TYR A 1 73 ? 8.004 -15.419 -12.428 1.00 73.38 73 TYR A N 1
ATOM 578 C CA . TYR A 1 73 ? 8.871 -16.076 -13.392 1.00 73.38 73 TYR A CA 1
ATOM 579 C C . TYR A 1 73 ? 9.408 -17.380 -12.790 1.00 73.38 73 TYR A C 1
ATOM 581 O O . TYR A 1 73 ? 9.980 -17.371 -11.706 1.00 73.38 73 TYR A O 1
ATOM 589 N N . ASN A 1 74 ? 9.194 -18.519 -13.457 1.00 71.50 74 ASN A N 1
ATOM 590 C CA . ASN A 1 74 ? 9.593 -19.849 -12.962 1.00 71.50 74 ASN A CA 1
ATOM 591 C C . ASN A 1 74 ? 9.130 -20.164 -11.522 1.00 71.50 74 ASN A C 1
ATOM 593 O O . ASN A 1 74 ? 9.860 -20.771 -10.745 1.00 71.50 74 ASN A O 1
ATOM 597 N N . ASN A 1 75 ? 7.901 -19.770 -11.167 1.00 70.12 75 ASN A N 1
ATOM 598 C CA . ASN A 1 75 ? 7.322 -19.866 -9.815 1.00 70.12 75 ASN A CA 1
ATOM 599 C C . ASN A 1 75 ? 8.011 -19.026 -8.725 1.00 70.12 75 ASN A C 1
ATOM 601 O O . ASN A 1 75 ? 7.600 -19.106 -7.566 1.00 70.12 75 ASN A O 1
ATOM 605 N N . GLU A 1 76 ? 8.977 -18.188 -9.087 1.00 75.69 76 GLU A N 1
ATOM 606 C CA . GLU A 1 76 ? 9.613 -17.218 -8.201 1.00 75.69 76 GLU A CA 1
ATOM 607 C C . GLU A 1 76 ? 9.130 -15.802 -8.534 1.00 75.69 76 GLU A C 1
ATOM 609 O O . GLU A 1 76 ? 8.798 -15.482 -9.679 1.00 75.69 76 GLU A O 1
ATOM 614 N N . ASP A 1 77 ? 9.060 -14.947 -7.518 1.00 80.94 77 ASP A N 1
ATOM 615 C CA . ASP A 1 77 ? 8.734 -13.541 -7.722 1.00 80.94 77 ASP A CA 1
ATOM 616 C C . ASP A 1 77 ? 9.947 -12.830 -8.327 1.00 80.94 77 ASP A C 1
ATOM 618 O O . ASP A 1 77 ? 11.081 -13.052 -7.905 1.00 80.94 77 ASP A O 1
ATOM 622 N N . ALA A 1 78 ? 9.719 -11.961 -9.304 1.00 84.62 78 ALA A N 1
ATOM 623 C CA . ALA A 1 78 ? 10.762 -11.197 -9.972 1.00 84.62 78 ALA A CA 1
ATOM 624 C C . ALA A 1 78 ? 10.315 -9.753 -10.199 1.00 84.62 78 ALA A C 1
ATOM 626 O O . ALA A 1 78 ? 9.119 -9.467 -10.282 1.00 84.62 78 ALA A O 1
ATOM 627 N N . PHE A 1 79 ? 11.274 -8.843 -10.336 1.00 88.94 79 PHE A N 1
ATOM 628 C CA . PHE A 1 79 ? 11.010 -7.466 -10.743 1.00 88.94 79 PHE A CA 1
ATOM 629 C C . PHE A 1 79 ? 11.338 -7.258 -12.218 1.00 88.94 79 PHE A C 1
ATOM 631 O O . PHE A 1 79 ? 12.276 -7.849 -12.749 1.00 88.94 79 PHE A O 1
ATOM 638 N N . VAL A 1 80 ? 10.586 -6.373 -12.866 1.00 89.62 80 VAL A N 1
ATOM 639 C CA . VAL A 1 80 ? 10.835 -5.934 -14.241 1.00 89.62 80 VAL A CA 1
ATOM 640 C C . VAL A 1 80 ? 10.975 -4.423 -14.247 1.00 89.62 80 VAL A C 1
ATOM 642 O O . VAL A 1 80 ? 10.046 -3.703 -13.873 1.00 89.62 80 VAL A O 1
ATOM 645 N N . ILE A 1 81 ? 12.139 -3.948 -14.670 1.00 93.38 81 ILE A N 1
ATOM 646 C CA . ILE A 1 81 ? 12.433 -2.532 -14.854 1.00 93.38 81 ILE A CA 1
ATOM 647 C C . ILE A 1 81 ? 11.795 -2.057 -16.154 1.00 93.38 81 ILE A C 1
ATOM 649 O O . ILE A 1 81 ? 11.997 -2.667 -17.202 1.00 93.38 81 ILE A O 1
ATOM 653 N N . LEU A 1 82 ? 11.001 -0.989 -16.080 1.00 91.12 82 LEU A N 1
ATOM 654 C CA . LEU A 1 82 ? 10.166 -0.545 -17.195 1.00 91.12 82 LEU A CA 1
ATOM 655 C C . LEU A 1 82 ? 10.761 0.662 -17.910 1.00 91.12 82 LEU A C 1
ATOM 657 O O . LEU A 1 82 ? 10.954 0.627 -19.120 1.00 91.12 82 LEU A O 1
ATOM 661 N N . GLU A 1 83 ? 11.046 1.731 -17.170 1.00 92.62 83 GLU A N 1
ATOM 662 C CA . GLU A 1 83 ? 11.561 2.982 -17.732 1.00 92.62 83 GLU A CA 1
ATOM 663 C C . GLU A 1 83 ? 12.201 3.863 -16.650 1.00 92.62 83 GLU A C 1
ATOM 665 O O . GLU A 1 83 ? 11.908 3.741 -15.453 1.00 92.62 83 GLU A O 1
ATOM 670 N N . VAL A 1 84 ? 13.046 4.794 -17.092 1.00 93.88 84 VAL A N 1
ATOM 671 C CA . VAL A 1 84 ? 13.528 5.920 -16.289 1.00 93.88 84 VAL A CA 1
ATOM 672 C C . VAL A 1 84 ? 12.820 7.187 -16.762 1.00 93.88 84 VAL A C 1
ATOM 674 O O . VAL A 1 84 ? 12.918 7.585 -17.917 1.00 93.88 84 VAL A O 1
ATOM 677 N N . ILE A 1 85 ? 12.103 7.850 -15.859 1.00 92.00 85 ILE A N 1
ATOM 678 C CA . ILE A 1 85 ? 11.426 9.117 -16.139 1.00 92.00 85 ILE A CA 1
ATOM 679 C C . ILE A 1 85 ? 12.340 10.252 -15.693 1.00 92.00 85 ILE A C 1
ATOM 681 O O . ILE A 1 85 ? 12.483 10.509 -14.494 1.00 92.00 85 ILE A O 1
ATOM 685 N N . LEU A 1 86 ? 12.933 10.950 -16.658 1.00 91.88 86 LEU A N 1
ATOM 686 C CA . LEU A 1 86 ? 13.833 12.072 -16.405 1.00 91.88 86 LEU A CA 1
ATOM 687 C C . LEU A 1 86 ? 13.078 13.396 -16.270 1.00 91.88 86 LEU A C 1
ATOM 689 O O . LEU A 1 86 ? 12.132 13.672 -17.015 1.00 91.88 86 LEU A O 1
ATOM 693 N N . ASN A 1 87 ? 13.563 14.271 -15.391 1.00 91.19 87 ASN A N 1
ATOM 694 C CA . ASN A 1 87 ? 13.128 15.666 -15.284 1.00 91.19 87 ASN A CA 1
ATOM 695 C C . ASN A 1 87 ? 11.605 15.840 -15.120 1.00 91.19 87 ASN A C 1
ATOM 697 O O . ASN A 1 87 ? 11.021 16.738 -15.728 1.00 91.19 87 ASN A O 1
ATOM 701 N N . HIS A 1 88 ? 10.948 14.962 -14.353 1.00 88.44 88 HIS A N 1
ATOM 702 C CA . HIS A 1 88 ? 9.488 14.945 -14.173 1.00 88.44 88 HIS A CA 1
ATOM 703 C C . HIS A 1 88 ? 8.661 14.885 -15.468 1.00 88.44 88 HIS A C 1
ATOM 705 O O . HIS A 1 88 ? 7.491 15.267 -15.458 1.00 88.44 88 HIS A O 1
ATOM 711 N N . LYS A 1 89 ? 9.225 14.397 -16.580 1.00 90.75 89 LYS A N 1
ATOM 712 C CA . LYS A 1 89 ? 8.517 14.256 -17.865 1.00 90.75 89 LYS A CA 1
ATOM 713 C C . LYS A 1 89 ? 7.555 13.062 -17.852 1.00 90.75 89 LYS A C 1
ATOM 715 O O . LYS A 1 89 ? 7.673 12.146 -18.663 1.00 90.75 89 LYS A O 1
ATOM 720 N N . TYR A 1 90 ? 6.625 13.048 -16.897 1.00 91.25 90 TYR A N 1
ATOM 721 C CA . TYR A 1 90 ? 5.630 11.989 -16.720 1.00 91.25 90 TYR A CA 1
ATOM 722 C C . TYR A 1 90 ? 4.701 11.872 -17.932 1.00 91.25 90 TYR A C 1
ATOM 724 O O . TYR A 1 90 ? 4.304 10.770 -18.284 1.00 91.25 90 TYR A O 1
ATOM 732 N N . ASP A 1 91 ? 4.429 12.982 -18.619 1.00 89.25 91 ASP A N 1
ATOM 733 C CA . ASP A 1 91 ? 3.704 13.036 -19.894 1.00 89.25 91 ASP A CA 1
ATOM 734 C C . ASP A 1 91 ? 4.350 12.195 -21.004 1.00 89.25 91 ASP A C 1
ATOM 736 O O . ASP A 1 91 ? 3.670 11.760 -21.930 1.00 89.25 91 ASP A O 1
ATOM 740 N N . LYS A 1 92 ? 5.662 11.949 -20.915 1.00 89.50 92 LYS A N 1
ATOM 741 C CA . LYS A 1 92 ? 6.410 11.140 -21.887 1.00 89.50 92 LYS A CA 1
ATOM 742 C C . LYS A 1 92 ? 6.538 9.677 -21.489 1.00 89.50 92 LYS A C 1
ATOM 744 O O . LYS A 1 92 ? 7.035 8.882 -22.285 1.00 89.50 92 LYS A O 1
ATOM 749 N N . SER A 1 93 ? 6.111 9.327 -20.278 1.00 90.31 93 SER A N 1
ATOM 750 C CA . SER A 1 93 ? 6.104 7.948 -19.809 1.00 90.31 93 SER A CA 1
ATOM 751 C C . SER A 1 93 ? 5.185 7.118 -20.688 1.00 90.31 93 SER A C 1
ATOM 753 O O . SER A 1 93 ? 3.987 7.400 -20.797 1.00 90.31 93 SER A O 1
ATOM 755 N N . LYS A 1 94 ? 5.723 6.048 -21.270 1.00 88.56 94 LYS A N 1
ATOM 756 C CA . LYS A 1 94 ? 4.918 5.137 -22.089 1.00 88.56 94 LYS A CA 1
ATOM 757 C C . LYS A 1 94 ? 3.977 4.314 -21.214 1.00 88.56 94 LYS A C 1
ATOM 759 O O . LYS A 1 94 ? 2.929 3.899 -21.687 1.00 88.56 94 LYS A O 1
ATOM 764 N N . PHE A 1 95 ? 4.352 4.052 -19.964 1.00 88.44 95 PHE A N 1
ATOM 765 C CA . PHE A 1 95 ? 3.613 3.177 -19.052 1.00 88.44 95 PHE A CA 1
ATOM 766 C C . PHE A 1 95 ? 2.538 3.916 -18.251 1.00 88.44 95 PHE A C 1
ATOM 768 O O . PHE A 1 95 ? 1.481 3.346 -17.982 1.00 88.44 95 PHE A O 1
ATOM 775 N N . LEU A 1 96 ? 2.768 5.183 -17.894 1.00 88.06 96 LEU A N 1
ATOM 776 C CA . LEU A 1 96 ? 1.780 5.987 -17.173 1.00 88.06 96 LEU A CA 1
ATOM 777 C C . LEU A 1 96 ? 0.674 6.514 -18.090 1.00 88.06 96 LEU A C 1
ATOM 779 O O . LEU A 1 96 ? -0.439 6.703 -17.613 1.00 88.06 96 LEU A O 1
ATOM 783 N N . THR A 1 97 ? 0.954 6.717 -19.380 1.00 86.69 97 THR A N 1
ATOM 784 C CA . THR A 1 97 ? -0.008 7.286 -20.346 1.00 86.69 97 THR A CA 1
ATOM 785 C C . THR A 1 97 ? -0.674 6.247 -21.256 1.00 86.69 97 THR A C 1
ATOM 787 O O . THR A 1 97 ? -1.581 6.578 -22.017 1.00 86.69 97 THR A O 1
ATOM 790 N N . ASN A 1 98 ? -0.259 4.974 -21.197 1.00 82.12 98 ASN A N 1
ATOM 791 C CA . ASN A 1 98 ? -0.829 3.904 -22.019 1.00 82.12 98 ASN A CA 1
ATOM 792 C C . ASN A 1 98 ? -1.502 2.821 -21.165 1.00 82.12 98 ASN A C 1
ATOM 794 O O . ASN A 1 98 ? -0.846 2.058 -20.456 1.00 82.12 98 ASN A O 1
ATOM 798 N N . LYS A 1 99 ? -2.825 2.706 -21.324 1.00 72.12 99 LYS A N 1
ATOM 799 C CA . LYS A 1 99 ? -3.714 1.821 -20.553 1.00 72.12 99 LYS A CA 1
ATOM 800 C C . LYS A 1 99 ? -3.419 0.326 -20.691 1.00 72.12 99 LYS A C 1
ATOM 802 O O . LYS A 1 99 ? -3.798 -0.444 -19.813 1.00 72.12 99 LYS A O 1
ATOM 807 N N . GLU A 1 100 ? -2.796 -0.108 -21.784 1.00 70.44 100 GLU A N 1
ATOM 808 C CA . GLU A 1 100 ? -2.644 -1.540 -22.095 1.00 70.44 100 GLU A CA 1
ATOM 809 C C . GLU A 1 100 ? -1.208 -2.048 -21.965 1.00 70.44 100 GLU A C 1
ATOM 811 O O . GLU A 1 100 ? -0.962 -3.249 -22.094 1.00 70.44 100 GLU A O 1
ATOM 816 N N . LYS A 1 101 ? -0.247 -1.163 -21.677 1.00 72.38 101 LYS A N 1
ATOM 817 C CA . LYS A 1 101 ? 1.172 -1.486 -21.852 1.00 72.38 101 LYS A CA 1
ATOM 818 C C . LYS A 1 101 ? 1.689 -2.549 -20.883 1.00 72.38 101 LYS A C 1
ATOM 820 O O . LYS A 1 101 ? 2.540 -3.339 -21.272 1.00 72.38 101 LYS A O 1
ATOM 825 N N . ILE A 1 102 ? 1.124 -2.653 -19.677 1.00 71.31 102 ILE A N 1
ATOM 826 C CA . ILE A 1 102 ? 1.532 -3.695 -18.721 1.00 71.31 102 ILE A CA 1
ATOM 827 C C . ILE A 1 102 ? 1.168 -5.116 -19.177 1.00 71.31 102 ILE A C 1
ATOM 829 O O . ILE A 1 102 ? 1.842 -6.066 -18.797 1.00 71.31 102 ILE A O 1
ATOM 833 N N . LYS A 1 103 ? 0.112 -5.283 -19.989 1.00 66.12 103 LYS A N 1
ATOM 834 C CA . LYS A 1 103 ? -0.403 -6.611 -20.368 1.00 66.12 103 LYS A CA 1
ATOM 835 C C . LYS A 1 103 ? 0.481 -7.328 -21.390 1.00 66.12 103 LYS A C 1
ATOM 837 O O . LYS A 1 103 ? 0.390 -8.542 -21.503 1.00 66.12 103 LYS A O 1
ATOM 842 N N . ASN A 1 104 ? 1.329 -6.583 -22.101 1.00 67.69 104 ASN A N 1
ATOM 843 C CA . ASN A 1 104 ? 2.124 -7.071 -23.229 1.00 67.69 104 ASN A CA 1
ATOM 844 C C . ASN A 1 104 ? 3.622 -6.747 -23.070 1.00 67.69 104 ASN A C 1
ATOM 846 O O . ASN A 1 104 ? 4.295 -6.456 -24.057 1.00 67.69 104 ASN A O 1
ATOM 850 N N . ILE A 1 105 ? 4.147 -6.744 -21.838 1.00 73.81 105 ILE A N 1
ATOM 851 C CA . ILE A 1 105 ? 5.572 -6.471 -21.605 1.00 73.81 105 ILE A CA 1
ATOM 852 C C . ILE A 1 105 ? 6.401 -7.658 -22.096 1.00 73.81 105 ILE A C 1
ATOM 854 O O . ILE A 1 105 ? 6.239 -8.782 -21.620 1.00 73.81 105 ILE A O 1
ATOM 858 N N . LYS A 1 106 ? 7.331 -7.386 -23.010 1.00 78.88 106 LYS A N 1
ATOM 859 C CA . LYS A 1 106 ? 8.402 -8.312 -23.375 1.00 78.88 106 LYS A CA 1
ATOM 860 C C . LYS A 1 106 ? 9.600 -8.076 -22.468 1.00 78.88 106 LYS A C 1
ATOM 862 O O . LYS A 1 106 ? 9.938 -6.935 -22.163 1.00 78.88 106 LYS A O 1
ATOM 867 N N . ILE A 1 107 ? 10.211 -9.163 -22.010 1.00 80.56 107 ILE A N 1
ATOM 868 C CA . ILE A 1 107 ? 11.195 -9.131 -20.930 1.00 80.56 107 ILE A CA 1
ATOM 869 C C . ILE A 1 107 ? 12.515 -9.732 -21.408 1.00 80.56 107 ILE A C 1
ATOM 871 O O . ILE A 1 107 ? 12.545 -10.803 -22.019 1.00 80.56 107 ILE A O 1
ATOM 875 N N . ILE A 1 108 ? 13.603 -9.043 -21.085 1.00 78.31 108 ILE A N 1
ATOM 876 C CA . ILE A 1 108 ? 14.981 -9.426 -21.383 1.00 78.31 108 ILE A CA 1
ATOM 877 C C . ILE A 1 108 ? 15.803 -9.541 -20.091 1.00 78.31 108 ILE A C 1
ATOM 879 O O . ILE A 1 108 ? 15.508 -8.902 -19.074 1.00 78.31 108 ILE A O 1
ATOM 883 N N . ASP A 1 109 ? 16.834 -10.385 -20.119 1.00 79.75 109 ASP A N 1
ATOM 884 C CA . ASP A 1 109 ? 17.820 -10.475 -19.041 1.00 79.75 109 ASP A CA 1
ATOM 885 C C . ASP A 1 109 ? 18.859 -9.335 -19.105 1.00 79.75 109 ASP A C 1
ATOM 887 O O . ASP A 1 109 ? 18.843 -8.491 -19.997 1.00 79.75 109 ASP A O 1
ATOM 891 N N . GLN A 1 110 ? 19.803 -9.325 -18.158 1.00 69.44 110 GLN A N 1
ATOM 892 C CA . GLN A 1 110 ? 20.886 -8.329 -18.107 1.00 69.44 110 GLN A CA 1
ATOM 893 C C . GLN A 1 110 ? 21.858 -8.379 -19.298 1.00 69.44 110 GLN A C 1
ATOM 895 O O . GLN A 1 110 ? 22.663 -7.469 -19.462 1.00 69.44 110 GLN A O 1
ATOM 900 N N . ASN A 1 111 ? 21.814 -9.435 -20.111 1.00 70.88 111 ASN A N 1
ATOM 901 C CA . ASN A 1 111 ? 22.630 -9.603 -21.311 1.00 70.88 111 ASN A CA 1
ATOM 902 C C . ASN A 1 111 ? 21.810 -9.378 -22.593 1.00 70.88 111 ASN A C 1
ATOM 904 O O . ASN A 1 111 ? 22.229 -9.826 -23.664 1.00 70.88 111 ASN A O 1
ATOM 908 N N . ASN A 1 112 ? 20.642 -8.732 -22.489 1.00 68.44 112 ASN A N 1
ATOM 909 C CA . ASN A 1 112 ? 19.682 -8.523 -23.574 1.00 68.44 112 ASN A CA 1
ATOM 910 C C . ASN A 1 112 ? 19.249 -9.819 -24.277 1.00 68.44 112 ASN A C 1
ATOM 912 O O . ASN A 1 112 ? 18.923 -9.813 -25.466 1.00 68.44 112 ASN A O 1
ATOM 916 N N . LYS A 1 113 ? 19.247 -10.950 -23.567 1.00 69.62 113 LYS A N 1
ATOM 917 C CA . LYS A 1 113 ? 18.680 -12.194 -24.085 1.00 69.62 113 LYS A CA 1
ATOM 918 C C . LYS A 1 113 ? 17.202 -12.236 -23.750 1.00 69.62 113 LYS A C 1
ATOM 920 O O . LYS A 1 113 ? 16.817 -12.041 -22.597 1.00 69.62 113 LYS A O 1
ATOM 925 N N . GLU A 1 114 ? 16.387 -12.513 -24.766 1.00 70.44 114 GLU A N 1
ATOM 926 C CA . GLU A 1 114 ? 14.962 -12.750 -24.568 1.00 70.44 114 GLU A CA 1
ATOM 927 C C . GLU A 1 114 ? 14.760 -13.881 -23.566 1.00 70.44 114 GLU A C 1
ATOM 929 O O . GLU A 1 114 ? 15.284 -14.993 -23.716 1.00 70.44 114 GLU A O 1
ATOM 934 N N . VAL A 1 115 ? 13.975 -13.581 -22.537 1.00 65.81 115 VAL A N 1
ATOM 935 C CA . VAL A 1 115 ? 13.582 -14.563 -21.542 1.00 65.81 115 VAL A CA 1
ATOM 936 C C . VAL A 1 115 ? 12.397 -15.330 -22.121 1.00 65.81 115 VAL A C 1
ATOM 938 O O . VAL A 1 115 ? 11.239 -14.957 -21.944 1.00 65.81 115 VAL A O 1
ATOM 941 N N . SER A 1 116 ? 12.691 -16.382 -22.887 1.00 56.69 116 SER A N 1
ATOM 942 C CA . SER A 1 116 ? 11.665 -17.290 -23.399 1.00 56.69 116 SER A CA 1
ATOM 943 C C . SER A 1 116 ? 11.366 -18.366 -22.362 1.00 56.69 116 SER A C 1
ATOM 945 O O . SER A 1 116 ? 12.188 -19.235 -22.077 1.00 56.69 116 SER A O 1
ATOM 947 N N . ASP A 1 117 ? 10.152 -18.335 -21.816 1.00 50.81 117 ASP A N 1
ATOM 948 C CA . ASP A 1 117 ? 9.532 -19.586 -21.400 1.00 50.81 117 ASP A CA 1
ATOM 949 C C . ASP A 1 117 ? 9.250 -20.385 -22.684 1.00 50.81 117 ASP A C 1
ATOM 951 O O . ASP A 1 117 ? 9.016 -19.790 -23.741 1.00 50.81 117 ASP A O 1
ATOM 955 N N . SER A 1 118 ? 9.281 -21.713 -22.635 1.00 43.81 118 SER A N 1
ATOM 956 C CA . SER A 1 118 ? 9.189 -22.616 -23.809 1.00 43.81 118 SER A CA 1
ATOM 957 C C . SER A 1 118 ? 7.932 -22.449 -24.703 1.00 43.81 118 SER A C 1
ATOM 959 O O . SER A 1 118 ? 7.763 -23.161 -25.691 1.00 43.81 118 SER A O 1
ATOM 961 N N . THR A 1 119 ? 7.073 -21.475 -24.393 1.00 40.25 119 THR A N 1
ATOM 962 C CA . THR A 1 119 ? 5.861 -21.068 -25.110 1.00 40.25 119 THR A CA 1
ATOM 963 C C . THR A 1 119 ? 5.858 -19.622 -25.644 1.00 40.25 119 THR A C 1
ATOM 965 O O . THR A 1 119 ? 4.828 -19.192 -26.149 1.00 40.25 119 THR A O 1
ATOM 968 N N . GLY A 1 120 ? 6.954 -18.853 -25.560 1.00 41.69 120 GLY A N 1
ATOM 969 C CA .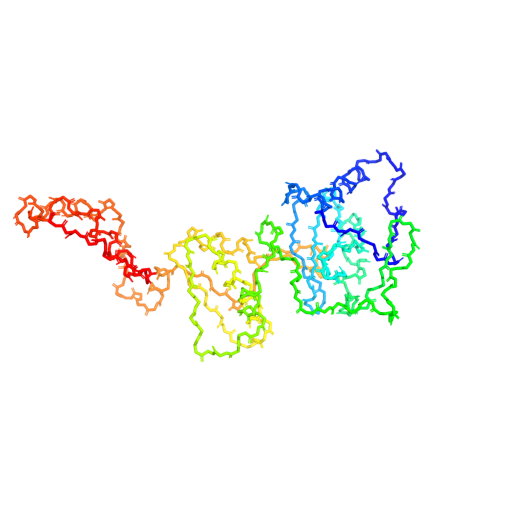 GLY A 1 120 ? 7.099 -17.552 -26.252 1.00 41.69 120 GLY A CA 1
ATOM 970 C C . GLY A 1 120 ? 6.246 -16.382 -25.731 1.00 41.69 120 GLY A C 1
ATOM 971 O O . GLY A 1 120 ? 6.321 -15.280 -26.264 1.00 41.69 120 GLY A O 1
ATOM 972 N N . GLU A 1 121 ? 5.475 -16.586 -24.667 1.00 43.00 121 GLU A N 1
ATOM 973 C CA . GLU A 1 121 ? 4.729 -15.547 -23.958 1.00 43.00 121 GLU A CA 1
ATOM 974 C C . GLU A 1 121 ? 5.019 -15.702 -22.466 1.00 43.00 121 GLU A C 1
ATOM 976 O O . GLU A 1 121 ? 4.635 -16.712 -21.867 1.00 43.00 121 GLU A O 1
ATOM 981 N N . VAL A 1 122 ? 5.675 -14.716 -21.844 1.00 47.19 122 VAL A N 1
ATOM 982 C CA . VAL A 1 122 ? 5.712 -14.622 -20.379 1.00 47.19 122 VAL A CA 1
ATOM 983 C C . VAL A 1 122 ? 4.289 -14.301 -19.935 1.00 47.19 122 VAL A C 1
ATOM 985 O O . VAL A 1 122 ? 3.881 -13.144 -19.857 1.00 47.19 122 VAL A O 1
ATOM 988 N N . LYS A 1 123 ? 3.480 -15.337 -19.706 1.00 44.72 123 LYS A N 1
ATOM 989 C CA . LYS A 1 123 ? 2.145 -15.158 -19.144 1.00 44.72 123 LYS A CA 1
ATOM 990 C C . LYS A 1 123 ? 2.317 -14.705 -17.701 1.00 44.72 123 LYS A C 1
ATOM 992 O O . LYS A 1 123 ? 2.564 -15.523 -16.820 1.00 44.72 123 LYS A O 1
ATOM 997 N N . ILE A 1 124 ? 2.152 -13.405 -17.476 1.00 50.78 124 ILE A N 1
ATOM 998 C CA . ILE A 1 124 ? 1.835 -12.822 -16.172 1.00 50.78 124 ILE A CA 1
ATOM 999 C C . ILE A 1 124 ? 0.612 -13.603 -15.650 1.00 50.78 124 ILE A C 1
ATOM 1001 O O . ILE A 1 124 ? -0.490 -13.408 -16.153 1.00 50.78 124 ILE A O 1
ATOM 1005 N N . ARG A 1 125 ? 0.800 -14.577 -14.746 1.00 42.97 125 ARG A N 1
ATOM 1006 C CA . ARG A 1 125 ? -0.292 -15.376 -14.150 1.00 42.97 125 ARG A CA 1
ATOM 1007 C C . ARG A 1 125 ? -0.416 -15.148 -12.639 1.00 42.97 125 ARG A C 1
ATOM 1009 O O . ARG A 1 125 ? 0.547 -14.789 -11.963 1.00 42.97 125 ARG A O 1
ATOM 1016 N N . ASP A 1 126 ? -1.638 -15.375 -12.162 1.00 43.72 126 ASP A N 1
ATOM 1017 C CA . ASP A 1 126 ? -2.299 -14.826 -10.969 1.00 43.72 126 ASP A CA 1
ATOM 1018 C C . ASP A 1 126 ? -1.925 -15.445 -9.599 1.00 43.72 126 ASP A C 1
ATOM 1020 O O . ASP A 1 126 ? -2.726 -16.208 -9.067 1.00 43.72 126 ASP A O 1
ATOM 1024 N N . ALA A 1 127 ? -0.749 -15.126 -9.015 1.00 40.75 127 ALA A N 1
ATOM 1025 C CA . ALA A 1 127 ? -0.499 -15.024 -7.541 1.00 40.75 127 ALA A CA 1
ATOM 1026 C C . ALA A 1 127 ? 0.946 -15.365 -7.125 1.00 40.75 127 ALA A C 1
ATOM 1028 O O . ALA A 1 127 ? 1.402 -16.396 -7.606 1.00 40.75 127 ALA A O 1
ATOM 1029 N N . PRO A 1 128 ? 1.599 -14.722 -6.119 1.00 51.88 128 PRO A N 1
ATOM 1030 C CA . PRO A 1 128 ? 1.381 -13.373 -5.617 1.00 51.88 128 PRO A CA 1
ATOM 1031 C C . PRO A 1 128 ? 2.301 -12.398 -6.357 1.00 51.88 128 PRO A C 1
ATOM 1033 O O . PRO A 1 128 ? 3.510 -12.575 -6.430 1.00 51.88 128 PRO A O 1
ATOM 1036 N N . GLN A 1 129 ? 1.724 -11.329 -6.883 1.00 67.25 129 GLN A N 1
ATOM 1037 C CA . GLN A 1 129 ? 2.502 -10.182 -7.329 1.00 67.25 129 GLN A CA 1
ATOM 1038 C C . GLN A 1 129 ? 2.992 -9.485 -6.063 1.00 67.25 129 GLN A C 1
ATOM 1040 O O . GLN A 1 129 ? 2.168 -9.113 -5.228 1.00 67.25 129 GLN A O 1
ATOM 1045 N N . VAL A 1 130 ? 4.310 -9.384 -5.867 1.00 78.00 130 VAL A N 1
ATOM 1046 C CA . VAL A 1 130 ? 4.904 -8.708 -4.702 1.00 78.00 130 VAL A CA 1
ATOM 1047 C C . VAL A 1 130 ? 4.139 -7.415 -4.434 1.00 78.00 130 VAL A C 1
ATOM 1049 O O . VAL A 1 130 ? 4.008 -6.595 -5.338 1.00 78.00 130 VAL A O 1
ATOM 1052 N N . ARG A 1 131 ? 3.614 -7.239 -3.219 1.00 83.69 131 ARG A N 1
ATOM 1053 C CA . ARG A 1 131 ? 2.768 -6.092 -2.860 1.00 83.69 131 ARG A CA 1
ATOM 1054 C C . ARG A 1 131 ? 3.583 -5.065 -2.097 1.00 83.69 131 ARG A C 1
ATOM 1056 O O . ARG A 1 131 ? 4.518 -5.420 -1.380 1.00 83.69 131 ARG A O 1
ATOM 1063 N N . TRP A 1 132 ? 3.201 -3.796 -2.206 1.00 85.69 132 TRP A N 1
ATOM 1064 C CA . TRP A 1 132 ? 3.838 -2.714 -1.462 1.00 85.69 132 TRP A CA 1
ATOM 1065 C C . TRP A 1 132 ? 2.938 -2.204 -0.338 1.00 85.69 132 TRP A C 1
ATOM 1067 O O . TRP A 1 132 ? 1.920 -1.564 -0.591 1.00 85.69 132 TRP A O 1
ATOM 1077 N N . LEU A 1 133 ? 3.349 -2.454 0.905 1.00 85.94 133 LEU A N 1
ATOM 1078 C CA . LEU A 1 133 ? 2.745 -1.894 2.116 1.00 85.94 133 LEU A CA 1
ATOM 1079 C C . LEU A 1 133 ? 3.868 -1.418 3.045 1.00 85.94 133 LEU A C 1
ATOM 1081 O O . LEU A 1 133 ? 4.171 -2.095 4.028 1.00 85.94 133 LEU A O 1
ATOM 1085 N N . ASP A 1 134 ? 4.521 -0.298 2.696 1.00 82.94 134 ASP A N 1
ATOM 1086 C CA . ASP A 1 134 ? 5.749 0.252 3.340 1.00 82.94 134 ASP A CA 1
ATOM 1087 C C . ASP A 1 134 ? 7.014 -0.592 3.096 1.00 82.94 134 ASP A C 1
ATOM 1089 O O . ASP A 1 134 ? 8.143 -0.129 3.204 1.00 82.94 134 ASP A O 1
ATOM 1093 N N . LYS A 1 135 ? 6.810 -1.856 2.739 1.00 85.06 135 LYS A N 1
ATOM 1094 C CA . LYS A 1 135 ? 7.818 -2.808 2.309 1.00 85.06 135 LYS A CA 1
ATOM 1095 C C . LYS A 1 135 ? 7.212 -3.768 1.300 1.00 85.06 135 LYS A C 1
ATOM 1097 O O . LYS A 1 135 ? 5.989 -3.944 1.258 1.00 85.06 135 LYS A O 1
ATOM 1102 N N . PHE A 1 136 ? 8.077 -4.428 0.543 1.00 84.69 136 PHE A N 1
ATOM 1103 C CA . PHE A 1 136 ? 7.678 -5.558 -0.277 1.00 84.69 136 PHE A CA 1
ATOM 1104 C C . PHE A 1 136 ? 7.232 -6.713 0.617 1.00 84.69 136 PHE A C 1
ATOM 1106 O O . PHE A 1 136 ? 7.958 -7.145 1.517 1.00 84.69 136 PHE A O 1
ATOM 1113 N N . ILE A 1 137 ? 6.011 -7.187 0.390 1.00 85.31 137 ILE A N 1
ATOM 1114 C CA . ILE A 1 137 ? 5.460 -8.352 1.070 1.00 85.31 137 ILE A CA 1
ATOM 1115 C C . ILE A 1 137 ? 4.925 -9.355 0.060 1.00 85.31 137 ILE A C 1
ATOM 1117 O O . ILE A 1 137 ? 4.424 -8.997 -1.007 1.00 85.31 137 ILE A O 1
ATOM 1121 N N . THR A 1 138 ? 4.975 -10.615 0.461 1.00 85.19 138 THR A N 1
ATOM 1122 C CA . THR A 1 138 ? 4.308 -11.721 -0.209 1.00 85.19 138 THR A CA 1
ATOM 1123 C C . THR A 1 138 ? 3.309 -12.330 0.761 1.00 85.19 138 THR A C 1
ATOM 1125 O O . THR A 1 138 ? 3.531 -12.383 1.977 1.00 85.19 138 THR A O 1
ATOM 1128 N N . PHE A 1 139 ? 2.164 -12.743 0.237 1.00 87.12 139 PHE A N 1
ATOM 1129 C CA . PHE A 1 139 ? 1.154 -13.426 1.023 1.00 87.12 139 PHE A CA 1
ATOM 1130 C C . PHE A 1 139 ? 1.369 -14.933 0.975 1.00 87.12 139 PHE A C 1
ATOM 1132 O O . PHE A 1 139 ? 1.775 -15.508 -0.032 1.00 87.12 139 PHE A O 1
ATOM 1139 N N . SER A 1 140 ? 1.078 -15.592 2.096 1.00 88.00 140 SER A N 1
ATOM 1140 C CA . SER A 1 140 ? 0.901 -17.043 2.104 1.00 88.00 140 SER A CA 1
ATOM 1141 C C . SER A 1 140 ? -0.274 -17.433 1.206 1.00 88.00 140 SER A C 1
ATOM 1143 O O . SER A 1 140 ? -1.199 -16.644 1.026 1.00 88.00 140 SER A O 1
ATOM 1145 N N . ALA A 1 141 ? -0.303 -18.682 0.734 1.00 85.69 141 ALA A N 1
ATOM 1146 C CA . ALA A 1 141 ? -1.382 -19.178 -0.125 1.00 85.69 141 ALA A CA 1
ATOM 1147 C C . ALA A 1 141 ? -2.791 -18.897 0.439 1.00 85.69 141 ALA A C 1
ATOM 1149 O O . ALA A 1 141 ? -3.686 -18.518 -0.301 1.00 85.69 141 ALA A O 1
ATOM 1150 N N . LYS A 1 142 ? -2.978 -19.003 1.765 1.00 89.75 142 LYS A N 1
ATOM 1151 C CA . LYS A 1 142 ? -4.261 -18.693 2.421 1.00 89.75 142 LYS A CA 1
ATOM 1152 C C . LYS A 1 142 ? -4.610 -17.206 2.405 1.00 89.75 142 LYS A C 1
ATOM 1154 O O . LYS A 1 142 ? -5.774 -16.855 2.297 1.00 89.75 142 LYS A O 1
ATOM 1159 N N . GLN A 1 143 ? -3.623 -16.336 2.606 1.00 92.06 143 GLN A N 1
ATOM 1160 C CA . GLN A 1 143 ? -3.845 -14.889 2.576 1.00 92.06 143 GLN A CA 1
ATOM 1161 C C . GLN A 1 143 ? -4.160 -14.426 1.156 1.00 92.06 143 GLN A C 1
ATOM 1163 O O . GLN A 1 143 ? -5.052 -13.606 0.980 1.00 92.06 143 GLN A O 1
ATOM 1168 N N . GLU A 1 144 ? -3.463 -14.984 0.169 1.00 89.12 144 GLU A N 1
ATOM 1169 C CA . GLU A 1 144 ? -3.703 -14.694 -1.240 1.00 89.12 144 GLU A CA 1
ATOM 1170 C C . GLU A 1 144 ? -5.103 -15.146 -1.663 1.00 89.12 144 GLU A C 1
ATOM 1172 O O . GLU A 1 144 ? -5.847 -14.356 -2.227 1.00 89.12 144 GLU A O 1
ATOM 1177 N N . ASP A 1 145 ? -5.512 -16.358 -1.279 1.00 88.81 145 ASP A N 1
ATOM 1178 C CA . ASP A 1 145 ? -6.860 -16.874 -1.537 1.00 88.81 145 ASP A CA 1
ATOM 1179 C C . ASP A 1 145 ? -7.964 -15.977 -0.944 1.00 88.81 145 ASP A C 1
ATOM 1181 O O . ASP A 1 145 ? -8.965 -15.690 -1.596 1.00 88.81 145 ASP A O 1
ATOM 1185 N N . ILE A 1 146 ? -7.749 -15.438 0.264 1.00 91.25 146 ILE A N 1
ATOM 1186 C CA . ILE A 1 146 ? -8.669 -14.468 0.880 1.00 91.25 146 ILE A CA 1
ATOM 1187 C C . ILE A 1 146 ? -8.766 -13.176 0.056 1.00 91.25 146 ILE A C 1
ATOM 1189 O O . ILE A 1 146 ? -9.849 -12.600 -0.069 1.00 91.25 146 ILE A O 1
ATOM 1193 N N . VAL A 1 147 ? -7.643 -12.679 -0.460 1.00 90.56 147 VAL A N 1
ATOM 1194 C CA . VAL A 1 147 ? -7.615 -11.413 -1.201 1.00 90.56 147 VAL A CA 1
ATOM 1195 C C . VAL A 1 147 ? -8.227 -11.586 -2.587 1.00 90.56 147 VAL A C 1
ATOM 1197 O O . VAL A 1 147 ? -9.132 -10.830 -2.941 1.00 90.56 147 VAL A O 1
ATOM 1200 N N . GLU A 1 148 ? -7.779 -12.598 -3.323 1.00 86.56 148 GLU A N 1
ATOM 1201 C CA . GLU A 1 148 ? -8.085 -12.790 -4.740 1.00 86.56 148 GLU A CA 1
ATOM 1202 C C . GLU A 1 148 ? -9.399 -13.549 -4.975 1.00 86.56 148 GLU A C 1
ATOM 1204 O O . GLU A 1 148 ? -10.174 -13.142 -5.830 1.00 86.56 148 GLU A O 1
ATOM 1209 N N . ASN A 1 149 ? -9.698 -14.596 -4.194 1.00 85.94 149 ASN A N 1
ATOM 1210 C CA . ASN A 1 149 ? -10.762 -15.555 -4.537 1.00 85.94 149 ASN A CA 1
ATOM 1211 C C . ASN A 1 149 ? -11.963 -15.551 -3.581 1.00 85.94 149 ASN A C 1
ATOM 1213 O O . ASN A 1 149 ? -12.988 -16.168 -3.868 1.00 85.94 149 ASN A O 1
ATOM 1217 N N . ALA A 1 150 ? -11.867 -14.918 -2.408 1.00 84.62 150 ALA A N 1
ATOM 1218 C CA . ALA A 1 150 ? -12.988 -14.911 -1.471 1.00 84.62 150 ALA A CA 1
ATOM 1219 C C . ALA A 1 150 ? -14.135 -14.020 -1.989 1.00 84.62 150 ALA A C 1
ATOM 1221 O O . ALA A 1 150 ? -14.080 -12.794 -1.859 1.00 84.62 150 ALA A O 1
ATOM 1222 N N . GLU A 1 151 ? -15.173 -14.652 -2.540 1.00 72.38 151 GLU A N 1
ATOM 1223 C CA . GLU A 1 151 ? -16.369 -14.002 -3.111 1.00 72.38 151 GLU A CA 1
ATOM 1224 C C . GLU A 1 151 ? -17.608 -14.071 -2.186 1.00 72.38 151 GLU A C 1
ATOM 1226 O O . GLU A 1 151 ? -18.616 -13.405 -2.418 1.00 72.38 151 GLU A O 1
ATOM 1231 N N . GLY A 1 152 ? -17.549 -14.845 -1.095 1.00 72.94 152 GLY A N 1
ATOM 1232 C CA . GLY A 1 152 ? -18.663 -15.021 -0.156 1.00 72.94 152 GLY A CA 1
ATOM 1233 C C . GLY A 1 152 ? -18.706 -13.960 0.945 1.00 72.94 152 GLY A C 1
ATOM 1234 O O . GLY A 1 152 ? -17.913 -14.011 1.887 1.00 72.94 152 GLY A O 1
ATOM 1235 N N . LEU A 1 153 ? -19.665 -13.032 0.868 1.00 81.25 153 LEU A N 1
ATOM 1236 C CA . LEU A 1 153 ? -19.997 -12.114 1.963 1.00 81.25 153 LEU A CA 1
ATOM 1237 C C . LEU A 1 153 ? -21.192 -12.648 2.782 1.00 81.25 153 LEU A C 1
ATOM 1239 O O . LEU A 1 153 ? -22.151 -13.145 2.190 1.00 81.25 153 LEU A O 1
ATOM 1243 N N . PRO A 1 154 ? -21.185 -12.528 4.127 1.00 90.00 154 PRO A N 1
ATOM 1244 C CA . PRO A 1 154 ? -20.156 -11.898 4.958 1.00 90.00 154 PRO A CA 1
ATOM 1245 C C . PRO A 1 154 ? -18.899 -12.770 5.128 1.00 90.00 154 PRO A C 1
ATOM 1247 O O . PRO A 1 154 ? -18.988 -13.969 5.383 1.00 90.00 154 PRO A O 1
ATOM 1250 N N . LEU A 1 155 ? -17.722 -12.139 5.059 1.00 89.69 155 LEU A N 1
ATOM 1251 C CA . LEU A 1 155 ? -16.425 -12.798 5.224 1.00 89.69 155 LEU A CA 1
ATOM 1252 C C . LEU A 1 155 ? -15.834 -12.50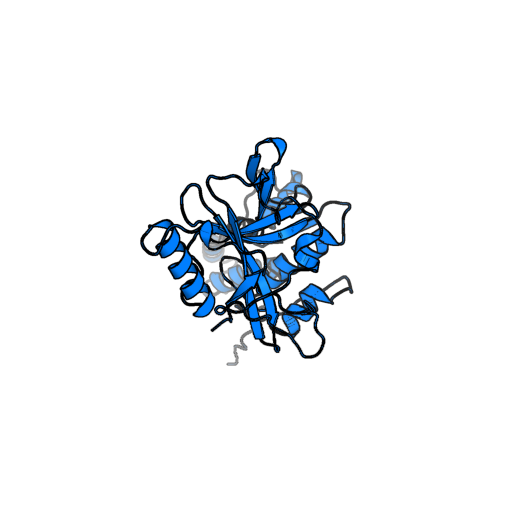1 6.608 1.00 89.69 155 LEU A C 1
ATOM 1254 O O . LEU A 1 155 ? -15.662 -11.341 6.981 1.00 89.69 155 LEU A O 1
ATOM 1258 N N . ILE A 1 156 ? -15.466 -13.548 7.351 1.00 90.38 156 ILE A N 1
ATOM 1259 C CA . ILE A 1 156 ? -14.785 -13.427 8.648 1.00 90.38 156 ILE A CA 1
ATOM 1260 C C . ILE A 1 156 ? -13.364 -13.971 8.525 1.00 90.38 156 ILE A C 1
ATOM 1262 O O . ILE A 1 156 ? -13.157 -15.162 8.297 1.00 90.38 156 ILE A O 1
ATOM 1266 N N . VAL A 1 157 ? -12.372 -13.106 8.749 1.00 90.31 157 VAL A N 1
ATOM 1267 C CA . VAL A 1 157 ? -10.951 -13.473 8.704 1.00 90.31 157 VAL A CA 1
ATOM 1268 C C . VAL A 1 157 ? -10.374 -13.519 10.115 1.00 90.31 157 VAL A C 1
ATOM 1270 O O . VAL A 1 157 ? -10.296 -12.507 10.810 1.00 90.31 157 VAL A O 1
ATOM 1273 N N . SER A 1 158 ? -9.923 -14.702 10.533 1.00 89.69 158 SER A N 1
ATOM 1274 C CA . SER A 1 158 ? -9.305 -14.930 11.844 1.00 89.69 158 SER A CA 1
ATOM 1275 C C . SER A 1 158 ? -7.821 -15.270 11.715 1.00 89.69 158 SER A C 1
ATOM 1277 O O . SER A 1 158 ? -7.414 -16.007 10.822 1.00 89.69 158 SER A O 1
ATOM 1279 N N . GLY A 1 159 ? -6.997 -14.764 12.634 1.00 88.00 159 GLY A N 1
ATOM 1280 C CA . GLY A 1 159 ? -5.558 -15.039 12.653 1.00 88.00 159 GLY A CA 1
ATOM 1281 C C . GLY A 1 159 ? -4.875 -14.533 13.921 1.00 88.00 159 GLY A C 1
ATOM 1282 O O . GLY A 1 159 ? -5.358 -13.593 14.562 1.00 88.00 159 GLY A O 1
ATOM 1283 N N . SER A 1 160 ? -3.741 -15.135 14.281 1.00 86.00 160 SER A N 1
ATOM 1284 C CA . SER A 1 160 ? -2.942 -14.763 15.457 1.00 86.00 160 SER A CA 1
ATOM 1285 C C . SER A 1 160 ? -2.409 -13.323 15.382 1.00 86.00 160 SER A C 1
ATOM 1287 O O . SER A 1 160 ? -2.445 -12.660 14.341 1.00 86.00 160 SER A O 1
ATOM 1289 N N . ALA A 1 161 ? -1.937 -12.782 16.507 1.00 83.88 161 ALA A N 1
ATOM 1290 C CA . ALA A 1 161 ? -1.229 -11.502 16.497 1.00 83.88 161 ALA A CA 1
ATOM 1291 C C . ALA A 1 161 ? -0.014 -11.577 15.551 1.00 83.88 161 ALA A C 1
ATOM 1293 O O . ALA A 1 161 ? 0.668 -12.595 15.502 1.00 83.88 161 ALA A O 1
ATOM 1294 N N . GLY A 1 162 ? 0.218 -10.521 14.767 1.00 84.75 162 GLY A N 1
ATOM 1295 C CA . GLY A 1 162 ? 1.309 -10.480 13.786 1.00 84.75 162 GLY A CA 1
ATOM 1296 C C . GLY A 1 162 ? 1.052 -11.219 12.464 1.00 84.75 162 GLY A C 1
ATOM 1297 O O . GLY A 1 162 ? 1.860 -11.099 11.555 1.00 84.75 162 GLY A O 1
ATOM 1298 N N . SER A 1 163 ? -0.085 -11.903 12.286 1.00 86.50 163 SER A N 1
ATOM 1299 C CA . SER A 1 163 ? -0.384 -12.684 11.069 1.00 86.50 163 SER A CA 1
ATOM 1300 C C . SER A 1 163 ? -0.686 -11.860 9.800 1.00 86.50 163 SER A C 1
ATOM 1302 O O . SER A 1 163 ? -1.219 -12.403 8.838 1.00 86.50 163 SER A O 1
ATOM 1304 N N . GLY A 1 164 ? -0.464 -10.543 9.805 1.00 90.31 164 GLY A N 1
ATOM 1305 C CA . GLY A 1 164 ? -0.713 -9.684 8.639 1.00 90.31 164 GLY A CA 1
ATOM 1306 C C . GLY A 1 164 ? -2.187 -9.391 8.317 1.00 90.31 164 GLY A C 1
ATOM 1307 O O . GLY A 1 164 ? -2.488 -9.025 7.188 1.00 90.31 164 GLY A O 1
ATOM 1308 N N . LYS A 1 165 ? -3.119 -9.519 9.277 1.00 92.50 165 LYS A N 1
ATOM 1309 C CA . LYS A 1 165 ? -4.560 -9.247 9.046 1.00 92.50 165 LYS A CA 1
ATOM 1310 C C . LYS A 1 165 ? -4.830 -7.871 8.434 1.00 92.50 165 LYS A C 1
ATOM 1312 O O . LYS A 1 165 ? -5.649 -7.761 7.537 1.00 92.50 165 LYS A O 1
ATOM 1317 N N . THR A 1 166 ? -4.134 -6.838 8.908 1.00 92.12 166 THR A N 1
ATOM 1318 C CA . THR A 1 166 ? -4.271 -5.478 8.370 1.00 92.12 166 THR A CA 1
ATOM 1319 C C . THR A 1 166 ? -3.835 -5.413 6.911 1.00 92.12 166 THR A C 1
ATOM 1321 O O . THR A 1 166 ? -4.542 -4.831 6.103 1.00 92.12 166 THR A O 1
ATOM 1324 N N . SER A 1 167 ? -2.726 -6.062 6.552 1.00 92.81 167 SER A N 1
ATOM 1325 C CA . SER A 1 167 ? -2.263 -6.137 5.164 1.00 92.81 167 SER A CA 1
ATOM 1326 C C . SER A 1 167 ? -3.290 -6.821 4.262 1.00 92.81 167 SER A C 1
ATOM 1328 O O . SER A 1 167 ? -3.637 -6.278 3.222 1.00 92.81 167 SER A O 1
ATOM 1330 N N . VAL A 1 168 ? -3.836 -7.961 4.697 1.00 93.75 168 VAL A N 1
ATOM 1331 C CA . VAL A 1 168 ? -4.907 -8.674 3.978 1.00 93.75 168 VAL A CA 1
ATOM 1332 C C . VAL A 1 168 ? -6.148 -7.793 3.815 1.00 93.75 168 VAL A C 1
ATOM 1334 O O . VAL A 1 168 ? -6.713 -7.727 2.730 1.00 93.75 168 VAL A O 1
ATOM 1337 N N . ALA A 1 169 ? -6.558 -7.084 4.871 1.00 94.06 169 ALA A N 1
ATOM 1338 C CA . ALA A 1 169 ? -7.727 -6.209 4.833 1.00 94.06 169 ALA A CA 1
ATOM 1339 C C . ALA A 1 169 ? -7.549 -5.032 3.862 1.00 94.06 169 ALA A C 1
ATOM 1341 O O . ALA A 1 169 ? -8.473 -4.723 3.118 1.00 94.06 169 ALA A O 1
ATOM 1342 N N . LEU A 1 170 ? -6.374 -4.394 3.843 1.00 94.00 170 LEU A N 1
ATOM 1343 C CA . LEU A 1 170 ? -6.087 -3.284 2.929 1.00 94.00 170 LEU A CA 1
ATOM 1344 C C . LEU A 1 170 ? -6.006 -3.746 1.472 1.00 94.00 170 LEU A C 1
ATOM 1346 O O . LEU A 1 170 ? -6.526 -3.070 0.592 1.00 94.00 170 LEU A O 1
ATOM 1350 N N . GLU A 1 171 ? -5.415 -4.908 1.208 1.00 91.88 171 GLU A N 1
ATOM 1351 C CA . GLU A 1 171 ? -5.341 -5.452 -0.151 1.00 91.88 171 GLU A CA 1
ATOM 1352 C C . GLU A 1 171 ? -6.706 -5.937 -0.650 1.00 91.88 171 GLU A C 1
ATOM 1354 O O . GLU A 1 171 ? -7.084 -5.639 -1.783 1.00 91.88 171 GLU A O 1
ATOM 1359 N N . LYS A 1 172 ? -7.518 -6.569 0.211 1.00 92.12 172 LYS A N 1
ATOM 1360 C CA . LYS A 1 172 ? -8.914 -6.878 -0.129 1.00 92.12 172 LYS A CA 1
ATOM 1361 C C . LYS A 1 172 ? -9.737 -5.605 -0.338 1.00 92.12 172 LYS A C 1
ATOM 1363 O O . LYS A 1 172 ? -10.573 -5.575 -1.231 1.00 92.12 172 LYS A O 1
ATOM 1368 N N . LEU A 1 173 ? -9.482 -4.538 0.426 1.00 92.50 173 LEU A N 1
ATOM 1369 C CA . LEU A 1 173 ? -10.120 -3.235 0.219 1.00 92.50 173 LEU A CA 1
ATOM 1370 C C . LEU A 1 173 ? -9.802 -2.659 -1.169 1.00 92.50 173 LEU A C 1
ATOM 1372 O O . LEU A 1 173 ? -10.712 -2.139 -1.807 1.00 92.50 173 LEU A O 1
ATOM 1376 N N . ARG A 1 174 ? -8.565 -2.808 -1.671 1.00 89.12 174 ARG A N 1
ATOM 1377 C CA . ARG A 1 174 ? -8.211 -2.409 -3.048 1.00 89.12 174 ARG A CA 1
ATOM 1378 C C . ARG A 1 174 ? -9.019 -3.187 -4.089 1.00 89.12 174 ARG A C 1
ATOM 1380 O O . ARG A 1 174 ? -9.536 -2.577 -5.018 1.00 89.12 174 ARG A O 1
ATOM 1387 N N . LYS A 1 175 ? -9.168 -4.504 -3.909 1.00 87.94 175 LYS A N 1
ATOM 1388 C CA . LYS A 1 175 ? -9.987 -5.357 -4.791 1.00 87.94 175 LYS A CA 1
ATOM 1389 C C . LYS A 1 175 ? -11.458 -4.963 -4.770 1.00 87.94 175 LYS A C 1
ATOM 1391 O O . LYS A 1 175 ? -12.045 -4.735 -5.819 1.00 87.94 175 LYS A O 1
ATOM 1396 N N . ILE A 1 176 ? -12.017 -4.772 -3.576 1.00 88.94 176 ILE A N 1
ATOM 1397 C CA . ILE A 1 176 ? -13.390 -4.288 -3.405 1.00 88.94 176 ILE A CA 1
ATOM 1398 C C . ILE A 1 176 ? -13.559 -2.929 -4.090 1.00 88.94 176 ILE A C 1
ATOM 1400 O O . ILE A 1 176 ? -14.558 -2.700 -4.758 1.00 88.94 176 ILE A O 1
ATOM 1404 N N . GLU A 1 177 ? -12.596 -2.019 -3.970 1.00 87.00 177 GLU A N 1
ATOM 1405 C CA . GLU A 1 177 ? -12.670 -0.727 -4.650 1.00 87.00 177 GLU A CA 1
ATOM 1406 C C . GLU A 1 177 ? -12.733 -0.865 -6.186 1.00 87.00 177 GLU A C 1
ATOM 1408 O O . GLU A 1 177 ? -13.479 -0.130 -6.843 1.00 87.00 177 GLU A O 1
ATOM 1413 N N . GLU A 1 178 ? -11.953 -1.789 -6.750 1.00 83.31 178 GLU A N 1
ATOM 1414 C CA . GLU A 1 178 ? -11.882 -2.068 -8.190 1.00 83.31 178 GLU A CA 1
ATOM 1415 C C . GLU A 1 178 ? -13.147 -2.773 -8.716 1.00 83.31 178 GLU A C 1
ATOM 1417 O O . GLU A 1 178 ? -13.658 -2.414 -9.783 1.00 83.31 178 GLU A O 1
ATOM 1422 N N . GLU A 1 179 ? -13.667 -3.742 -7.959 1.00 85.31 179 GLU A N 1
ATOM 1423 C CA . GLU A 1 179 ? -14.854 -4.542 -8.284 1.00 85.31 179 GLU A CA 1
ATOM 1424 C C . GLU A 1 179 ? -16.151 -3.743 -8.092 1.00 85.31 179 GLU A C 1
ATOM 1426 O O . GLU A 1 179 ? -16.993 -3.657 -8.990 1.00 85.31 179 GLU A O 1
ATOM 1431 N N . PHE A 1 180 ? -16.303 -3.099 -6.934 1.00 83.69 180 PHE A N 1
ATOM 1432 C CA . PHE A 1 180 ? -17.473 -2.304 -6.583 1.00 83.69 180 PHE A CA 1
ATOM 1433 C C . PHE A 1 180 ? -17.253 -0.863 -7.030 1.00 83.69 180 PHE A C 1
ATOM 1435 O O . PHE A 1 180 ? -16.825 -0.012 -6.254 1.00 83.69 180 PHE A O 1
ATOM 1442 N N . LYS A 1 181 ? -17.548 -0.567 -8.302 1.00 80.94 181 LYS A N 1
ATOM 1443 C CA . LYS A 1 181 ? -17.376 0.775 -8.903 1.00 80.94 181 LYS A CA 1
ATOM 1444 C C . LYS A 1 181 ? -18.371 1.828 -8.405 1.00 80.94 181 LYS A C 1
ATOM 1446 O O . LYS A 1 181 ? -18.126 3.023 -8.564 1.00 80.94 181 LYS A O 1
ATOM 1451 N N . GLU A 1 182 ? -19.451 1.406 -7.759 1.00 85.12 182 GLU A N 1
ATOM 1452 C CA . GLU A 1 182 ? -20.500 2.283 -7.239 1.00 85.12 182 GLU A CA 1
ATOM 1453 C C . GLU A 1 182 ? -20.596 2.199 -5.713 1.00 85.12 182 GLU A C 1
ATOM 1455 O O . GLU A 1 182 ? -20.301 1.171 -5.107 1.00 85.12 182 GLU A O 1
ATOM 1460 N N . GLY A 1 183 ? -21.021 3.298 -5.086 1.00 88.25 183 GLY A N 1
ATOM 1461 C CA . GLY A 1 183 ? -21.212 3.382 -3.638 1.00 88.25 183 GLY A CA 1
ATOM 1462 C C . GLY A 1 183 ? -20.006 3.908 -2.855 1.00 88.25 183 GLY A C 1
ATOM 1463 O O . GLY A 1 183 ? -18.976 4.298 -3.411 1.00 88.25 183 GLY A O 1
ATOM 1464 N N . LYS A 1 184 ? -20.185 3.970 -1.530 1.00 91.38 184 LYS A N 1
ATOM 1465 C CA . LYS A 1 184 ? -19.154 4.349 -0.557 1.00 91.38 184 LYS A CA 1
ATOM 1466 C C . LYS A 1 184 ? -18.696 3.114 0.206 1.00 91.38 184 LYS A C 1
ATOM 1468 O O . LYS A 1 184 ? -19.515 2.266 0.552 1.00 91.38 184 LYS A O 1
ATOM 1473 N N . ILE A 1 185 ? -17.407 3.053 0.509 1.00 93.88 185 ILE A N 1
ATOM 1474 C CA . ILE A 1 185 ? -16.793 1.982 1.287 1.00 93.88 185 ILE A CA 1
ATOM 1475 C C . ILE A 1 185 ? -16.350 2.564 2.625 1.00 93.88 185 ILE A C 1
ATOM 1477 O O . ILE A 1 185 ? -15.713 3.615 2.671 1.00 93.88 185 ILE A O 1
ATOM 1481 N N . LEU A 1 186 ? -16.674 1.874 3.714 1.00 93.94 186 LEU A N 1
ATOM 1482 C CA . LEU A 1 186 ? -16.291 2.278 5.059 1.00 93.94 186 LEU A CA 1
ATOM 1483 C C . LEU A 1 186 ? -15.283 1.280 5.638 1.00 93.94 186 LEU A C 1
ATOM 1485 O O . LEU A 1 186 ? -15.592 0.103 5.812 1.00 93.94 186 LEU A O 1
ATOM 1489 N N . TYR A 1 187 ? -14.088 1.766 5.961 1.00 95.25 187 TYR A N 1
ATOM 1490 C CA . TYR A 1 187 ? -13.054 1.026 6.674 1.00 95.25 187 TYR A CA 1
ATOM 1491 C C . TYR A 1 187 ? -13.005 1.499 8.129 1.00 95.25 187 TYR A C 1
ATOM 1493 O O . TYR A 1 187 ? -12.671 2.655 8.403 1.00 95.25 187 TYR A O 1
ATOM 1501 N N . ILE A 1 188 ? -13.318 0.598 9.064 1.00 93.81 188 ILE A N 1
ATOM 1502 C CA . ILE A 1 188 ? -13.338 0.897 10.499 1.00 93.81 188 ILE A CA 1
ATOM 1503 C C . ILE A 1 188 ? -12.188 0.180 11.207 1.00 93.81 188 ILE A C 1
ATOM 1505 O O . ILE A 1 188 ? -11.948 -1.006 10.984 1.00 93.81 188 ILE A O 1
ATOM 1509 N N . THR A 1 189 ? -11.495 0.876 12.105 1.00 91.56 189 THR A N 1
ATOM 1510 C CA . THR A 1 189 ? -10.499 0.272 13.007 1.00 91.56 189 THR A CA 1
ATOM 1511 C C . THR A 1 189 ? -10.637 0.803 14.432 1.00 91.56 189 THR A C 1
ATOM 1513 O O . THR A 1 189 ? -11.418 1.708 14.704 1.00 91.56 189 THR A O 1
ATOM 1516 N N . GLN A 1 190 ? -9.883 0.249 15.378 1.00 84.69 190 GLN A N 1
ATOM 1517 C CA . GLN A 1 190 ? -10.059 0.558 16.798 1.00 84.69 190 GLN A CA 1
ATOM 1518 C C . GLN A 1 190 ? -9.599 1.976 17.191 1.00 84.69 190 GLN A C 1
ATOM 1520 O O . GLN A 1 190 ? -10.169 2.557 18.110 1.00 84.69 190 GLN A O 1
ATOM 1525 N N . SER A 1 191 ? -8.575 2.538 16.538 1.00 82.38 191 SER A N 1
ATOM 1526 C CA . SER A 1 191 ? -7.969 3.817 16.939 1.00 82.38 191 SER A CA 1
ATOM 1527 C C . SER A 1 191 ? -7.638 4.733 15.762 1.00 82.38 191 SER A C 1
ATOM 1529 O O . SER A 1 191 ? -7.341 4.278 14.658 1.00 82.38 191 SER A O 1
ATOM 1531 N N . GLU A 1 192 ? -7.591 6.038 16.026 1.00 85.38 192 GLU A N 1
ATOM 1532 C CA . GLU A 1 192 ? -7.151 7.054 15.058 1.00 85.38 192 GLU A CA 1
ATOM 1533 C C . GLU A 1 192 ? -5.708 6.821 14.577 1.00 85.38 192 GLU A C 1
ATOM 1535 O O . GLU A 1 192 ? -5.392 7.001 13.402 1.00 85.38 192 GLU A O 1
ATOM 1540 N N . SER A 1 193 ? -4.821 6.351 15.461 1.00 85.31 193 SER A N 1
ATOM 1541 C CA . SER A 1 193 ? -3.437 6.020 15.097 1.00 85.31 193 SER A CA 1
ATOM 1542 C C . SER A 1 193 ? -3.356 4.892 14.062 1.00 85.31 193 SER A C 1
ATOM 1544 O O . SER A 1 193 ? -2.552 4.963 13.130 1.00 85.31 193 SER A O 1
ATOM 1546 N N . LEU A 1 194 ? -4.217 3.877 14.182 1.00 88.38 194 LEU A N 1
ATOM 1547 C CA . LEU A 1 194 ? -4.327 2.797 13.203 1.00 88.38 194 LEU A CA 1
ATOM 1548 C C . LEU A 1 194 ? -4.948 3.287 11.896 1.00 88.38 194 LEU A C 1
ATOM 1550 O O . LEU A 1 194 ? -4.541 2.812 10.836 1.00 88.38 194 LEU A O 1
ATOM 1554 N N . ILE A 1 195 ? -5.877 4.247 11.945 1.00 91.81 195 ILE A N 1
ATOM 1555 C CA . ILE A 1 195 ? -6.388 4.909 10.739 1.00 91.81 195 ILE A CA 1
ATOM 1556 C C . ILE A 1 195 ? -5.274 5.628 10.003 1.00 91.81 195 ILE A C 1
ATOM 1558 O O . ILE A 1 195 ? -5.120 5.405 8.804 1.00 91.81 195 ILE A O 1
ATOM 1562 N N . LYS A 1 196 ? -4.468 6.432 10.701 1.00 91.00 196 LYS A N 1
ATOM 1563 C CA . LYS A 1 196 ? -3.358 7.154 10.078 1.00 91.00 196 LYS A CA 1
ATOM 1564 C C . LYS A 1 196 ? -2.408 6.192 9.361 1.00 91.00 196 LYS A C 1
ATOM 1566 O O . LYS A 1 196 ? -2.177 6.357 8.168 1.00 91.00 196 LYS A O 1
ATOM 1571 N N . LYS A 1 197 ? -1.952 5.133 10.042 1.00 91.38 197 LYS A N 1
ATOM 1572 C CA . LYS A 1 197 ? -1.060 4.141 9.421 1.00 91.38 197 LYS A CA 1
ATOM 1573 C C . LYS A 1 197 ? -1.742 3.373 8.284 1.00 91.38 197 LYS A C 1
ATOM 1575 O O . LYS A 1 197 ? -1.108 3.105 7.274 1.00 91.38 197 LYS A O 1
ATOM 1580 N N . SER A 1 198 ? -3.025 3.030 8.416 1.00 93.25 198 SER A N 1
ATOM 1581 C CA . SER A 1 198 ? -3.773 2.342 7.352 1.00 93.25 198 SER A CA 1
ATOM 1582 C C . SER A 1 198 ? -3.911 3.213 6.102 1.00 93.25 198 SER A C 1
ATOM 1584 O O . SER A 1 198 ? -3.733 2.702 5.004 1.00 93.25 198 SER A O 1
ATOM 1586 N N . LYS A 1 199 ? -4.168 4.519 6.262 1.00 92.19 199 LYS A N 1
ATOM 1587 C CA . LYS A 1 199 ? -4.204 5.484 5.153 1.00 92.19 199 LYS A CA 1
ATOM 1588 C C . LYS A 1 199 ? -2.846 5.594 4.472 1.00 92.19 199 LYS A C 1
ATOM 1590 O O . LYS A 1 199 ? -2.787 5.419 3.266 1.00 92.19 199 LYS A O 1
ATOM 1595 N N . GLU A 1 200 ? -1.772 5.780 5.238 1.00 90.31 200 GLU A N 1
ATOM 1596 C CA . GLU A 1 200 ? -0.401 5.836 4.702 1.00 90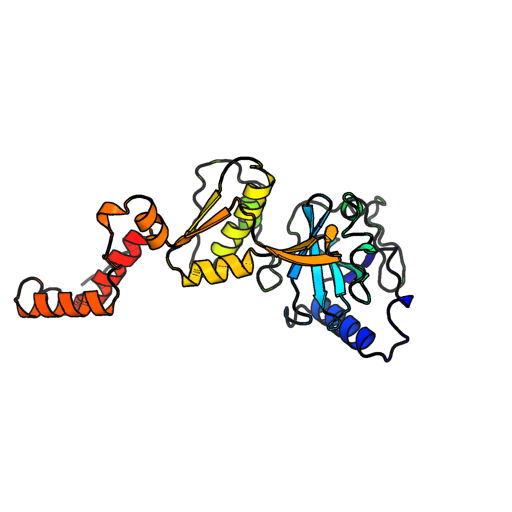.31 200 GLU A CA 1
ATOM 1597 C C . GLU A 1 200 ? -0.048 4.583 3.882 1.00 90.31 200 GLU A C 1
ATOM 1599 O O . GLU A 1 200 ? 0.580 4.680 2.834 1.00 90.31 200 GLU A O 1
ATOM 1604 N N . LEU A 1 201 ? -0.476 3.400 4.339 1.00 90.56 201 LEU A N 1
ATOM 1605 C CA . LEU A 1 201 ? -0.278 2.134 3.627 1.00 90.56 201 LEU A CA 1
ATOM 1606 C C . LEU A 1 201 ? -1.183 1.980 2.393 1.00 90.56 201 LEU A C 1
ATOM 1608 O O . LEU A 1 201 ? -0.824 1.285 1.443 1.00 90.56 201 LEU A O 1
ATOM 1612 N N . TYR A 1 202 ? -2.376 2.574 2.423 1.00 91.50 202 TYR A N 1
ATOM 1613 C CA . TYR A 1 202 ? -3.363 2.472 1.350 1.00 91.50 202 TYR A CA 1
ATOM 1614 C C . TYR A 1 202 ? -3.128 3.488 0.224 1.00 91.50 202 TYR A C 1
ATOM 1616 O O . TYR A 1 202 ? -3.428 3.204 -0.939 1.00 91.50 202 TYR A O 1
ATOM 1624 N N . GLU A 1 203 ? -2.588 4.657 0.556 1.00 90.44 203 GLU A N 1
ATOM 1625 C CA . GLU A 1 203 ? -2.298 5.739 -0.379 1.00 90.44 203 GLU A CA 1
ATOM 1626 C C . GLU A 1 203 ? -1.450 5.275 -1.566 1.00 90.44 203 GLU A C 1
ATOM 1628 O O . GLU A 1 203 ? -0.552 4.437 -1.457 1.00 90.44 203 GLU A O 1
ATOM 1633 N N . TYR A 1 204 ? -1.750 5.847 -2.727 1.00 88.19 204 TYR A N 1
ATOM 1634 C CA . TYR A 1 204 ? -0.979 5.655 -3.946 1.00 88.19 204 TYR A CA 1
ATOM 1635 C C . TYR A 1 204 ? -0.776 7.000 -4.641 1.00 88.19 204 TYR A C 1
ATOM 1637 O O . TYR A 1 204 ? -1.523 7.964 -4.436 1.00 88.19 204 TYR A O 1
ATOM 1645 N N . GLU A 1 205 ? 0.275 7.081 -5.446 1.00 91.12 205 GLU A N 1
ATOM 1646 C CA . GLU A 1 205 ? 0.478 8.196 -6.358 1.00 91.12 205 GLU A CA 1
ATOM 1647 C C . GLU A 1 205 ? -0.280 7.960 -7.661 1.00 91.12 205 GLU A C 1
ATOM 1649 O O . GLU A 1 205 ? -0.482 6.830 -8.081 1.00 91.12 205 GLU A O 1
ATOM 1654 N N . TYR A 1 206 ? -0.705 9.016 -8.329 1.00 88.19 206 TYR A N 1
ATOM 1655 C CA . TYR A 1 206 ? -1.267 8.932 -9.669 1.00 88.19 206 TYR A CA 1
ATOM 1656 C C . TYR A 1 206 ? -0.800 10.123 -10.490 1.00 88.19 206 TYR A C 1
ATOM 1658 O O . TYR A 1 206 ? -0.484 11.192 -9.951 1.00 88.19 206 TYR A O 1
ATOM 1666 N N . TYR A 1 207 ? -0.734 9.922 -11.799 1.00 88.12 207 TYR A N 1
ATOM 1667 C CA . TYR A 1 207 ? -0.386 10.981 -12.728 1.00 88.12 207 TYR A CA 1
ATOM 1668 C C . TYR A 1 207 ? -1.589 11.903 -12.976 1.00 88.12 207 TYR A C 1
ATOM 1670 O O . TYR A 1 207 ? -2.650 11.455 -13.402 1.00 88.12 207 TYR A O 1
ATOM 1678 N N . ASP A 1 208 ? -1.430 13.200 -12.698 1.00 86.69 208 ASP A N 1
ATOM 1679 C CA . ASP A 1 208 ? -2.372 14.238 -13.118 1.00 86.69 208 ASP A CA 1
ATOM 1680 C C . ASP A 1 208 ? -1.870 14.883 -14.414 1.00 86.69 208 ASP A C 1
ATOM 1682 O O . ASP A 1 208 ? -0.984 15.745 -14.384 1.00 86.69 208 ASP A O 1
ATOM 1686 N N . GLY A 1 209 ? -2.469 14.477 -15.536 1.00 83.62 209 GLY A N 1
ATOM 1687 C CA . GLY A 1 209 ? -2.129 14.978 -16.867 1.00 83.62 209 GLY A CA 1
ATOM 1688 C C . GLY A 1 209 ? -2.342 16.481 -17.047 1.00 83.62 209 GLY A C 1
ATOM 1689 O O . GLY A 1 209 ? -1.555 17.128 -17.732 1.00 83.62 209 GLY A O 1
ATOM 1690 N N . ALA A 1 210 ? -3.337 17.078 -16.382 1.00 86.00 210 ALA A N 1
ATOM 1691 C CA . ALA A 1 210 ? -3.606 18.511 -16.511 1.00 86.00 210 ALA A CA 1
ATOM 1692 C C . ALA A 1 210 ? -2.515 19.366 -15.849 1.00 86.00 210 ALA A C 1
ATOM 1694 O O . ALA A 1 210 ? -2.206 20.461 -16.314 1.00 86.00 210 ALA A O 1
ATOM 1695 N N . ALA A 1 211 ? -1.925 18.869 -14.761 1.00 88.06 211 ALA A N 1
ATOM 1696 C CA . ALA A 1 211 ? -0.875 19.563 -14.018 1.00 88.06 211 ALA A CA 1
ATOM 1697 C C . ALA A 1 211 ? 0.538 19.011 -14.282 1.00 88.06 211 ALA A C 1
ATOM 1699 O O . ALA A 1 211 ? 1.480 19.462 -13.630 1.00 88.06 211 ALA A O 1
ATOM 1700 N N . ASN A 1 212 ? 0.665 18.025 -15.176 1.00 85.50 212 ASN A N 1
ATOM 1701 C CA . ASN A 1 212 ? 1.865 17.234 -15.450 1.00 85.50 212 ASN A CA 1
ATOM 1702 C C . ASN A 1 212 ? 2.677 16.877 -14.189 1.00 85.50 212 ASN A C 1
ATOM 1704 O O . ASN A 1 212 ? 3.884 17.111 -14.109 1.00 85.50 212 ASN A O 1
ATOM 1708 N N . LYS A 1 213 ? 2.007 16.359 -13.156 1.00 88.75 213 LYS A N 1
ATOM 1709 C CA . LYS A 1 213 ? 2.648 16.048 -11.870 1.00 88.75 213 LYS A CA 1
ATOM 1710 C C . LYS A 1 213 ? 2.036 14.828 -11.209 1.00 88.75 213 LYS A C 1
ATOM 1712 O O . LYS A 1 213 ? 0.867 14.513 -11.420 1.00 88.75 213 LYS A O 1
ATOM 1717 N N . LEU A 1 214 ? 2.816 14.187 -10.345 1.00 89.81 214 LEU A N 1
ATOM 1718 C CA . LEU A 1 214 ? 2.288 13.159 -9.458 1.00 89.81 214 LEU A CA 1
ATOM 1719 C C . LEU A 1 214 ? 1.508 13.802 -8.317 1.00 89.81 214 LEU A C 1
ATOM 1721 O O . LEU A 1 214 ? 1.945 14.787 -7.713 1.00 89.81 214 LEU A O 1
ATOM 1725 N N . ARG A 1 215 ? 0.355 13.222 -8.009 1.00 89.75 215 ARG A N 1
ATOM 1726 C CA . ARG A 1 215 ? -0.425 13.516 -6.809 1.00 89.75 215 ARG A CA 1
ATOM 1727 C C . ARG A 1 215 ? -0.538 12.262 -5.971 1.00 89.75 215 ARG A C 1
ATOM 1729 O O . ARG A 1 215 ? -0.555 11.168 -6.513 1.00 89.75 215 ARG A O 1
ATOM 1736 N N . THR A 1 216 ? -0.639 12.427 -4.661 1.00 90.19 216 THR A N 1
ATOM 1737 C CA . THR A 1 216 ? -0.974 11.333 -3.747 1.00 90.19 216 THR A CA 1
ATOM 1738 C C . THR A 1 216 ? -2.444 11.439 -3.390 1.00 90.19 216 THR A C 1
ATOM 1740 O O . THR A 1 216 ? -2.966 12.543 -3.213 1.00 90.19 216 THR A O 1
ATOM 1743 N N . GLY A 1 217 ? -3.120 10.303 -3.302 1.00 86.12 217 GLY A N 1
ATOM 1744 C CA . GLY A 1 217 ? -4.498 10.290 -2.862 1.00 86.12 217 GLY A CA 1
ATOM 1745 C C . GLY A 1 217 ? -4.965 8.929 -2.391 1.00 86.12 217 GLY A C 1
ATOM 1746 O O . GLY A 1 217 ? -4.357 7.890 -2.644 1.00 86.12 217 GLY A O 1
ATOM 1747 N N . VAL A 1 218 ? -6.103 8.989 -1.719 1.00 85.50 218 VAL A N 1
ATOM 1748 C CA . VAL A 1 218 ? -6.997 7.867 -1.486 1.00 85.50 218 VAL A CA 1
ATOM 1749 C C . VAL A 1 218 ? -8.256 8.145 -2.292 1.00 85.50 218 VAL A C 1
ATOM 1751 O O . VAL A 1 218 ? -8.649 9.301 -2.474 1.00 85.50 218 VAL A O 1
ATOM 1754 N N . SER A 1 219 ? -8.895 7.086 -2.764 1.00 83.94 219 SER A N 1
ATOM 1755 C CA . SER A 1 219 ? -10.220 7.165 -3.359 1.00 83.94 219 SER A CA 1
ATOM 1756 C C . SER A 1 219 ? -11.188 7.956 -2.491 1.00 83.94 219 SER A C 1
ATOM 1758 O O . SER A 1 219 ? -11.378 7.642 -1.317 1.00 83.94 219 SER A O 1
ATOM 1760 N N . GLN A 1 220 ? -11.876 8.934 -3.079 1.00 85.88 220 GLN A N 1
ATOM 1761 C CA . GLN A 1 220 ? -12.905 9.704 -2.368 1.00 85.88 220 GLN A CA 1
ATOM 1762 C C . GLN A 1 220 ? -14.104 8.846 -1.934 1.00 85.88 220 GLN A C 1
ATOM 1764 O O . GLN A 1 220 ? -14.934 9.291 -1.144 1.00 85.88 220 GLN A O 1
ATOM 1769 N N . ARG A 1 221 ? -14.208 7.616 -2.453 1.00 89.81 221 ARG A N 1
ATOM 1770 C CA . ARG A 1 221 ? -15.257 6.657 -2.096 1.00 89.81 221 ARG A CA 1
ATOM 1771 C C . ARG A 1 221 ? -14.962 5.905 -0.806 1.00 89.81 221 ARG A C 1
ATOM 1773 O O . ARG A 1 221 ? -15.885 5.312 -0.256 1.00 89.81 221 ARG A O 1
ATOM 1780 N N . ILE A 1 222 ? -13.714 5.911 -0.340 1.00 93.25 222 ILE A N 1
ATOM 1781 C CA . ILE A 1 222 ? -13.309 5.168 0.848 1.00 93.25 222 ILE A CA 1
ATOM 1782 C C . ILE A 1 222 ? -13.188 6.123 2.022 1.00 93.25 222 ILE A C 1
ATOM 1784 O O . ILE A 1 222 ? -12.392 7.063 2.018 1.00 93.25 222 ILE A O 1
ATOM 1788 N N . GLU A 1 223 ? -13.951 5.830 3.062 1.00 93.81 223 GLU A N 1
ATOM 1789 C CA . GLU A 1 223 ? -13.889 6.539 4.320 1.00 93.81 223 GLU A CA 1
ATOM 1790 C C . GLU A 1 223 ? -13.235 5.667 5.389 1.00 93.81 223 GLU A C 1
ATOM 1792 O O . GLU A 1 223 ? -13.580 4.506 5.582 1.00 93.81 223 GLU A O 1
ATOM 1797 N N . PHE A 1 224 ? -12.257 6.239 6.078 1.00 94.94 224 PHE A N 1
ATOM 1798 C CA . PHE A 1 224 ? -11.447 5.566 7.085 1.00 94.94 224 PHE A CA 1
ATOM 1799 C C . PHE A 1 224 ? -11.762 6.182 8.445 1.00 94.94 224 PHE A C 1
ATOM 1801 O O . PHE A 1 224 ? -11.422 7.350 8.649 1.00 94.94 224 PHE A O 1
ATOM 1808 N N . LEU A 1 225 ? -12.368 5.406 9.348 1.00 93.88 225 LEU A N 1
ATOM 1809 C CA . LEU A 1 225 ? -12.804 5.866 10.671 1.00 93.88 225 LEU A CA 1
ATOM 1810 C C . LEU A 1 225 ? -12.346 4.951 11.795 1.00 93.88 225 LEU A C 1
ATOM 1812 O O . LEU A 1 225 ? -12.362 3.726 11.696 1.00 93.88 225 LEU A O 1
ATOM 1816 N N . SER A 1 226 ? -12.001 5.547 12.922 1.00 90.31 226 SER A N 1
ATOM 1817 C CA . SER A 1 226 ? -11.997 4.821 14.178 1.00 90.31 226 SER A CA 1
ATOM 1818 C C . SER A 1 226 ? -13.430 4.448 14.579 1.00 90.31 226 SER A C 1
ATOM 1820 O O . SER A 1 226 ? -14.400 5.087 14.168 1.00 90.31 226 SER A O 1
ATOM 1822 N N . VAL A 1 227 ? -13.578 3.430 15.429 1.00 86.81 227 VAL A N 1
ATOM 1823 C CA . VAL A 1 227 ? -14.877 3.080 16.030 1.00 86.81 227 VAL A CA 1
ATOM 1824 C C . VAL A 1 227 ? -15.514 4.298 16.708 1.00 86.81 227 VAL A C 1
ATOM 1826 O O . VAL A 1 227 ? -16.723 4.482 16.619 1.00 86.81 227 VAL A O 1
ATOM 1829 N N . HIS A 1 228 ? -14.711 5.152 17.347 1.00 83.50 228 HIS A N 1
ATOM 1830 C CA . HIS A 1 228 ? -15.211 6.358 17.997 1.00 83.50 228 HIS A CA 1
ATOM 1831 C C . HIS A 1 228 ? -15.782 7.366 16.994 1.00 83.50 228 HIS A C 1
ATOM 1833 O O . HIS A 1 228 ? -16.939 7.749 17.141 1.00 83.50 228 HIS A O 1
ATOM 1839 N N . GLU A 1 229 ? -15.025 7.718 15.950 1.00 88.44 229 GLU A N 1
ATOM 1840 C CA . GLU A 1 229 ? -15.488 8.633 14.894 1.00 88.44 229 GLU A CA 1
ATOM 1841 C C . GLU A 1 229 ? -16.727 8.089 14.171 1.00 88.44 229 GLU A C 1
ATOM 1843 O O . GLU A 1 229 ? -17.613 8.848 13.780 1.00 88.44 229 GLU A O 1
ATOM 1848 N N . PHE A 1 230 ? -16.805 6.767 13.988 1.00 90.44 230 PHE A N 1
ATOM 1849 C CA . PHE A 1 230 ? -17.992 6.130 13.433 1.00 90.44 230 PHE A CA 1
ATOM 1850 C C . PHE A 1 230 ? -19.212 6.353 14.334 1.00 90.44 230 PHE A C 1
ATOM 1852 O O . PHE A 1 230 ? -20.222 6.864 13.855 1.00 90.44 230 PHE A O 1
ATOM 1859 N N . ILE A 1 231 ? -19.104 6.033 15.629 1.00 87.62 231 ILE A N 1
ATOM 1860 C CA . ILE A 1 231 ? -20.185 6.217 16.612 1.00 87.62 231 ILE A CA 1
ATOM 1861 C C . ILE A 1 231 ? -20.611 7.687 16.689 1.00 87.62 231 ILE A C 1
ATOM 1863 O O . ILE A 1 231 ? -21.800 7.977 16.611 1.00 87.62 231 ILE A O 1
ATOM 1867 N N . GLU A 1 232 ? -19.667 8.628 16.757 1.00 87.38 232 GLU A N 1
ATOM 1868 C CA . GLU A 1 232 ? -19.971 10.068 16.769 1.00 87.38 232 GLU A CA 1
ATOM 1869 C C . GLU A 1 232 ? -20.806 10.524 15.576 1.00 87.38 232 GLU A C 1
ATOM 1871 O O . GLU A 1 232 ? -21.610 11.447 15.699 1.00 87.38 232 GLU A O 1
ATOM 1876 N N . ARG A 1 233 ? -20.654 9.874 14.423 1.00 88.31 233 ARG A N 1
ATOM 1877 C CA . ARG A 1 233 ? -21.427 10.212 13.228 1.00 88.31 233 ARG A CA 1
ATOM 1878 C C . ARG A 1 233 ? -22.801 9.580 13.200 1.00 88.31 233 ARG A C 1
ATOM 1880 O O . ARG A 1 233 ? -23.723 10.213 12.694 1.00 88.31 233 ARG A O 1
ATOM 1887 N N . VAL A 1 234 ? -22.940 8.354 13.699 1.00 88.44 234 VAL A N 1
ATOM 1888 C CA . VAL A 1 234 ? -24.225 7.640 13.661 1.00 88.44 234 VAL A CA 1
ATOM 1889 C C . VAL A 1 234 ? -25.129 7.972 14.846 1.00 88.44 234 VAL A C 1
ATOM 1891 O O . VAL A 1 234 ? -26.344 7.924 14.703 1.00 88.44 234 VAL A O 1
ATOM 1894 N N . THR A 1 235 ? -24.560 8.350 15.991 1.00 86.31 235 THR A N 1
ATOM 1895 C CA . THR A 1 235 ? -25.294 8.645 17.231 1.00 86.31 235 THR A CA 1
ATOM 1896 C C . THR A 1 235 ? -24.837 9.969 17.842 1.00 86.31 235 THR A C 1
ATOM 1898 O O . THR A 1 235 ? -24.566 10.042 19.040 1.00 86.31 235 THR A O 1
ATOM 1901 N N . LYS A 1 236 ? -24.690 11.020 17.020 1.00 82.62 236 LYS A N 1
ATOM 1902 C CA . LYS A 1 236 ? -24.128 12.316 17.444 1.00 82.62 236 LYS A CA 1
ATOM 1903 C C . LYS A 1 236 ? -24.777 12.851 18.722 1.00 82.62 236 LYS A C 1
ATOM 1905 O O . LYS A 1 236 ? -24.064 13.214 19.647 1.00 82.62 236 LYS A O 1
ATOM 1910 N N . GLU A 1 237 ? -26.106 12.850 18.788 1.00 83.69 237 GLU A N 1
ATOM 1911 C CA . GLU A 1 237 ? -26.871 13.348 19.942 1.00 83.69 237 GLU A CA 1
ATOM 1912 C C . GLU A 1 237 ? -26.549 12.580 21.237 1.00 83.69 237 GLU A C 1
ATOM 1914 O O . GLU A 1 237 ? -26.484 13.168 22.315 1.00 83.69 237 GLU A O 1
ATOM 1919 N N . ASP A 1 238 ? -26.260 11.279 21.137 1.00 81.00 238 ASP A N 1
ATOM 1920 C CA . ASP A 1 238 ? -25.955 10.434 22.293 1.00 81.00 238 ASP A CA 1
ATOM 1921 C C . ASP A 1 238 ? -24.535 10.635 22.827 1.00 81.00 238 ASP A C 1
ATOM 1923 O O . ASP A 1 238 ? -24.270 10.346 24.001 1.00 81.00 238 ASP A O 1
ATOM 1927 N N . VAL A 1 239 ? -23.603 11.097 21.989 1.00 81.12 239 VAL A N 1
ATOM 1928 C CA . VAL A 1 239 ? -22.174 11.183 22.334 1.00 81.12 239 VAL A CA 1
ATOM 1929 C C . VAL A 1 239 ? -21.591 12.590 22.265 1.00 81.12 239 VAL A C 1
ATOM 1931 O O . VAL A 1 239 ? -20.422 12.772 22.598 1.00 81.12 239 VAL A O 1
ATOM 1934 N N . GLU A 1 240 ? -22.386 13.599 21.915 1.00 81.62 240 GLU A N 1
ATOM 1935 C CA . GLU A 1 240 ? -21.938 14.988 21.872 1.00 81.62 240 GLU A CA 1
ATOM 1936 C C . GLU A 1 240 ? -21.346 15.428 23.223 1.00 81.62 240 GLU A C 1
ATOM 1938 O O . GLU A 1 240 ? -21.925 15.234 24.294 1.00 81.62 240 GLU A O 1
ATOM 1943 N N . GLY A 1 241 ? -20.124 15.968 23.178 1.00 78.88 241 GLY A N 1
ATOM 1944 C CA . GLY A 1 241 ? -19.368 16.375 24.366 1.00 78.88 241 GLY A CA 1
ATOM 1945 C C . GLY A 1 241 ? -18.815 15.224 25.220 1.00 78.88 241 GLY A C 1
ATOM 1946 O O . GLY A 1 241 ? -18.123 15.485 26.208 1.00 78.88 241 GLY A O 1
ATOM 1947 N N . LYS A 1 242 ? -19.068 13.959 24.858 1.00 80.50 242 LYS A N 1
ATOM 1948 C CA . LYS A 1 242 ? -18.533 12.778 25.548 1.00 80.50 242 LYS A CA 1
ATOM 1949 C C . LYS A 1 242 ? -17.255 12.312 24.858 1.00 80.50 242 LYS A C 1
ATOM 1951 O O . LYS A 1 242 ? -17.131 12.362 23.644 1.00 80.50 242 LYS A O 1
ATOM 1956 N N . LYS A 1 243 ? -16.291 11.834 25.646 1.00 75.56 243 LYS A N 1
ATOM 1957 C CA . LYS A 1 243 ? -15.053 11.229 25.135 1.00 75.56 243 LYS A CA 1
ATOM 1958 C C . LYS A 1 243 ? -14.984 9.757 25.533 1.00 75.56 243 LYS A C 1
ATOM 1960 O O . LYS A 1 243 ? -15.492 9.411 26.604 1.00 75.56 243 LYS A O 1
ATOM 1965 N N . PRO A 1 244 ? -14.320 8.900 24.739 1.00 76.88 244 PRO A N 1
ATOM 1966 C CA . PRO A 1 244 ? -14.071 7.522 25.116 1.00 76.88 244 PRO A CA 1
ATOM 1967 C C . PRO A 1 244 ? -13.329 7.480 26.446 1.00 76.88 244 PRO A C 1
ATOM 1969 O O . PRO A 1 244 ? -12.383 8.242 26.677 1.00 76.88 244 PRO A O 1
ATOM 1972 N N . ILE A 1 245 ? -13.755 6.577 27.325 1.00 84.38 245 ILE A N 1
ATOM 1973 C CA . ILE A 1 245 ? -13.085 6.376 28.604 1.00 84.38 245 ILE A CA 1
ATOM 1974 C C . ILE A 1 245 ? -11.696 5.810 28.318 1.00 84.38 245 ILE A C 1
ATOM 1976 O O . ILE A 1 245 ? -11.543 4.680 27.859 1.00 84.38 245 ILE A O 1
ATOM 1980 N N . ASN A 1 246 ? -10.671 6.610 28.598 1.00 84.19 246 ASN A N 1
ATOM 1981 C CA . ASN A 1 246 ? -9.293 6.151 28.538 1.00 84.19 246 ASN A CA 1
ATOM 1982 C C . ASN A 1 246 ? -8.902 5.424 29.834 1.00 84.19 246 ASN A C 1
ATOM 1984 O O . ASN A 1 246 ? -9.577 5.525 30.862 1.00 84.19 246 ASN A O 1
ATOM 1988 N N . ARG A 1 247 ? -7.768 4.720 29.787 1.00 86.75 247 ARG A N 1
ATOM 1989 C CA . ARG A 1 247 ? -7.241 3.931 30.909 1.00 86.75 247 ARG A CA 1
ATOM 1990 C C . ARG A 1 247 ? -7.149 4.746 32.202 1.00 86.75 247 ARG A C 1
ATOM 1992 O O . ARG A 1 247 ? -7.611 4.302 33.246 1.00 86.75 247 ARG A O 1
ATOM 1999 N N . ASN A 1 248 ? -6.625 5.968 32.132 1.00 88.69 248 ASN A N 1
ATOM 2000 C CA . ASN A 1 248 ? -6.439 6.821 33.309 1.00 88.69 248 ASN A CA 1
ATOM 2001 C C . ASN A 1 248 ? -7.775 7.249 33.933 1.00 88.69 248 ASN A C 1
ATOM 2003 O O . ASN A 1 248 ? -7.934 7.188 35.152 1.00 88.69 248 ASN A O 1
ATOM 2007 N N . ALA A 1 249 ? -8.740 7.651 33.104 1.00 89.94 249 ALA A N 1
ATOM 2008 C CA . ALA A 1 249 ? -10.076 8.032 33.546 1.00 89.94 249 ALA A CA 1
ATOM 2009 C C . ALA A 1 249 ? -10.803 6.846 34.196 1.00 89.94 249 ALA A C 1
ATOM 2011 O O . ALA A 1 249 ? -11.369 6.999 35.280 1.00 89.94 249 ALA A O 1
ATOM 2012 N N . PHE A 1 250 ? -10.711 5.657 33.586 1.00 92.88 250 PHE A N 1
ATOM 2013 C CA . PHE A 1 250 ? -11.246 4.426 34.162 1.00 92.88 250 PHE A CA 1
ATOM 2014 C C . PHE A 1 250 ? -10.635 4.137 35.534 1.00 92.88 250 PHE A C 1
ATOM 2016 O O . PHE A 1 250 ? -11.371 3.948 36.498 1.00 92.88 250 PHE A O 1
ATOM 2023 N N . PHE A 1 251 ? -9.305 4.146 35.655 1.00 92.75 251 PHE A N 1
ATOM 2024 C CA . PHE A 1 251 ? -8.640 3.826 36.919 1.00 92.75 251 PHE A CA 1
ATOM 2025 C C . PHE A 1 251 ? -8.923 4.837 38.022 1.00 92.75 251 PHE A C 1
ATOM 2027 O O . PHE A 1 251 ? -9.067 4.445 39.179 1.00 92.75 251 PHE A O 1
ATOM 2034 N N . SER A 1 252 ? -9.027 6.121 37.680 1.00 92.00 252 SER A N 1
ATOM 2035 C CA . SER A 1 252 ? -9.415 7.155 38.640 1.00 92.00 252 SER A CA 1
ATOM 2036 C C . SER A 1 252 ? -10.789 6.844 39.244 1.00 92.00 252 SER A C 1
ATOM 2038 O O . SER A 1 252 ? -10.922 6.724 40.464 1.00 92.00 252 SER A O 1
ATOM 2040 N N . TRP A 1 253 ? -11.781 6.586 38.384 1.00 93.50 253 TRP A N 1
ATOM 2041 C CA . TRP A 1 253 ? -13.133 6.201 38.791 1.00 93.50 253 TRP A CA 1
ATOM 2042 C C . TRP A 1 253 ? -13.160 4.870 39.562 1.00 93.50 253 TRP A C 1
ATOM 2044 O O . TRP A 1 253 ? -13.736 4.788 40.648 1.00 93.50 253 TRP A O 1
ATOM 2054 N N . PHE A 1 254 ? -12.497 3.833 39.050 1.00 92.81 254 PHE A N 1
ATOM 2055 C CA . PHE A 1 254 ? -12.508 2.492 39.634 1.00 92.81 254 PHE A CA 1
ATOM 2056 C C . PHE A 1 254 ? -11.891 2.475 41.037 1.00 92.81 254 PHE A C 1
ATOM 2058 O O . PHE A 1 254 ? -12.454 1.891 41.967 1.00 92.81 254 PHE A O 1
ATOM 2065 N N . ASN A 1 255 ? -10.773 3.182 41.226 1.00 90.81 255 ASN A N 1
ATOM 2066 C CA . ASN A 1 255 ? -10.120 3.307 42.527 1.00 90.81 255 ASN A CA 1
ATOM 2067 C C . ASN A 1 255 ? -10.988 4.074 43.531 1.00 90.81 255 ASN A C 1
ATOM 2069 O O . ASN A 1 255 ? -11.033 3.711 44.710 1.00 90.81 255 ASN A O 1
ATOM 2073 N N . GLU A 1 256 ? -11.700 5.114 43.092 1.00 92.44 256 GLU A N 1
ATOM 2074 C CA . GLU A 1 256 ? -12.654 5.832 43.940 1.00 92.44 256 GLU A CA 1
ATOM 2075 C C . GLU A 1 256 ? -13.798 4.914 44.400 1.00 92.44 256 GLU A C 1
ATOM 2077 O O . GLU A 1 256 ? -14.127 4.866 45.590 1.00 92.44 256 GLU A O 1
ATOM 2082 N N . LYS A 1 257 ? -14.355 4.116 43.486 1.00 92.25 257 LYS A N 1
ATOM 2083 C CA . LYS A 1 257 ? -15.402 3.132 43.789 1.00 92.25 257 LYS A CA 1
ATOM 2084 C C . LYS A 1 257 ? -14.928 2.021 44.724 1.00 92.25 257 LYS A C 1
ATOM 2086 O O . LYS A 1 257 ? -15.651 1.644 45.649 1.00 92.25 257 LYS A O 1
ATOM 2091 N N . CYS A 1 258 ? -13.686 1.561 44.576 1.00 90.25 258 CYS A N 1
ATOM 2092 C CA . CYS A 1 258 ? -13.073 0.612 45.507 1.00 90.25 258 CYS A CA 1
ATOM 2093 C C . CYS A 1 258 ? -12.928 1.197 46.922 1.00 90.25 258 CYS A C 1
ATOM 2095 O O . CYS A 1 258 ? -13.233 0.513 47.902 1.00 90.25 258 CYS A O 1
ATOM 2097 N N . LYS A 1 259 ? -12.530 2.474 47.051 1.00 90.06 259 LYS A N 1
ATOM 2098 C CA . LYS A 1 259 ? -12.460 3.175 48.351 1.00 90.06 259 LYS A CA 1
ATOM 2099 C C . LYS A 1 259 ? -13.832 3.285 49.021 1.00 90.06 259 LYS A C 1
ATOM 2101 O O . LYS A 1 259 ? -13.927 3.128 50.237 1.00 90.06 259 LYS A O 1
ATOM 2106 N N . LYS A 1 260 ? -14.893 3.474 48.230 1.00 92.12 260 LYS A N 1
ATOM 2107 C CA . LYS A 1 260 ? -16.300 3.473 48.675 1.00 92.12 260 LYS A CA 1
ATOM 2108 C C . LYS A 1 260 ? -16.860 2.074 48.977 1.00 92.12 260 LYS A C 1
ATOM 2110 O O . LYS A 1 260 ? -18.030 1.949 49.313 1.00 92.12 260 LYS A O 1
ATOM 2115 N N . LYS A 1 261 ? -16.022 1.031 48.915 1.00 89.69 261 LYS A N 1
ATOM 2116 C CA . LYS A 1 261 ? -16.356 -0.387 49.134 1.00 89.69 261 LYS A CA 1
ATOM 2117 C C . LYS A 1 261 ? -17.308 -1.012 48.100 1.00 89.69 261 LYS A C 1
ATOM 2119 O O . LYS A 1 261 ? -17.652 -2.173 48.272 1.00 89.69 261 LYS A O 1
ATOM 2124 N N . GLU A 1 262 ? -17.661 -0.315 47.017 1.00 86.31 262 GLU A N 1
ATOM 2125 C CA . GLU A 1 262 ? -18.570 -0.830 45.974 1.00 86.31 262 GLU A CA 1
ATOM 2126 C C . GLU A 1 262 ? -17.936 -1.984 45.169 1.00 86.31 262 GLU A C 1
ATOM 2128 O O . GLU A 1 262 ? -18.608 -2.961 44.862 1.00 86.31 262 GLU A O 1
ATOM 2133 N N . PHE A 1 263 ? -16.626 -1.913 44.889 1.00 87.44 263 PHE A N 1
ATOM 2134 C CA . PHE A 1 263 ? -15.879 -2.932 44.122 1.00 87.44 263 PHE A CA 1
ATOM 2135 C C . PHE A 1 263 ? -14.620 -3.436 44.838 1.00 87.44 263 PHE A C 1
ATOM 2137 O O . PHE A 1 263 ? -13.650 -3.843 44.203 1.00 87.44 263 PHE A O 1
ATOM 2144 N N . LYS A 1 264 ? -14.603 -3.397 46.177 1.00 86.62 264 LYS A N 1
ATOM 2145 C CA . LYS A 1 264 ? -13.396 -3.688 46.975 1.00 86.62 264 LYS A CA 1
ATOM 2146 C C . LYS A 1 264 ? -12.777 -5.059 46.668 1.00 86.62 264 LYS A C 1
ATOM 2148 O O . LYS A 1 264 ? -11.555 -5.184 46.689 1.00 86.62 264 LYS A O 1
ATOM 2153 N N . GLU A 1 265 ? -13.602 -6.062 46.383 1.00 88.94 265 GLU A N 1
ATOM 2154 C CA . GLU A 1 265 ? -13.161 -7.428 46.065 1.00 88.94 265 GLU A CA 1
ATOM 2155 C C . GLU A 1 265 ? -12.360 -7.498 44.757 1.00 88.94 265 GLU A C 1
ATOM 2157 O O . GLU A 1 265 ? -11.426 -8.286 44.654 1.00 88.94 265 GLU A O 1
ATOM 2162 N N . TYR A 1 266 ? -12.641 -6.593 43.816 1.00 87.12 266 TYR A N 1
ATOM 2163 C CA . TYR A 1 266 ? -11.997 -6.505 42.505 1.00 87.12 266 TYR A CA 1
ATOM 2164 C C . TYR A 1 266 ? -10.862 -5.477 42.455 1.00 87.12 266 TYR A C 1
ATOM 2166 O O . TYR A 1 266 ? -10.331 -5.193 41.383 1.00 87.12 266 TYR A O 1
ATOM 2174 N N . ALA A 1 267 ? -10.461 -4.890 43.590 1.00 84.81 267 ALA A N 1
ATOM 2175 C CA . ALA A 1 267 ? -9.482 -3.798 43.617 1.00 84.81 267 ALA A CA 1
ATOM 2176 C C . ALA A 1 267 ? -8.133 -4.164 42.963 1.00 84.81 267 ALA A C 1
ATOM 2178 O O . ALA A 1 267 ? -7.421 -3.283 42.485 1.00 84.81 267 ALA A O 1
ATOM 2179 N N . LYS A 1 268 ? -7.786 -5.458 42.921 1.00 86.69 268 LYS A N 1
ATOM 2180 C CA . LYS A 1 268 ? -6.574 -5.976 42.263 1.00 86.69 268 LYS A CA 1
ATOM 2181 C C . LYS A 1 268 ? -6.769 -6.308 40.777 1.00 86.69 268 LYS A C 1
ATOM 2183 O O . LYS A 1 268 ? -5.781 -6.471 40.070 1.00 86.69 268 LYS A O 1
ATOM 2188 N N . ASP A 1 269 ? -8.012 -6.371 40.304 1.00 88.94 269 ASP A N 1
ATOM 2189 C CA . ASP A 1 269 ? -8.381 -6.817 38.956 1.00 88.94 269 ASP A CA 1
ATOM 2190 C C . ASP A 1 269 ? -8.682 -5.663 37.989 1.00 88.94 269 ASP A C 1
ATOM 2192 O O . ASP A 1 269 ? -9.024 -5.914 36.836 1.00 88.94 269 ASP A O 1
ATOM 2196 N N . GLY A 1 270 ? -8.537 -4.401 38.412 1.00 87.50 270 GLY A N 1
ATOM 2197 C CA . GLY A 1 270 ? -8.901 -3.231 37.599 1.00 87.50 270 GLY A CA 1
ATOM 2198 C C . GLY A 1 270 ? -8.282 -3.227 36.195 1.00 87.50 270 GLY A C 1
ATOM 2199 O O . GLY A 1 270 ? -8.966 -2.908 35.228 1.00 87.50 270 GLY A O 1
ATOM 2200 N N . GLU A 1 271 ? -7.026 -3.664 36.058 1.00 85.31 271 GLU A N 1
ATOM 2201 C CA . GLU A 1 271 ? -6.365 -3.804 34.750 1.00 85.31 271 GLU A CA 1
ATOM 2202 C C . GLU A 1 271 ? -7.036 -4.856 33.873 1.00 85.31 271 GLU A C 1
ATOM 2204 O O . GLU A 1 271 ? -7.313 -4.612 32.704 1.00 85.31 271 GLU A O 1
ATOM 2209 N N . LYS A 1 272 ? -7.341 -6.016 34.453 1.00 86.44 272 LYS A N 1
ATOM 2210 C CA . LYS A 1 272 ? -7.980 -7.122 33.747 1.00 86.44 272 LYS A CA 1
ATOM 2211 C C . LYS A 1 272 ? -9.392 -6.746 33.302 1.00 86.44 272 LYS A C 1
ATOM 2213 O O . LYS A 1 272 ? -9.767 -7.064 32.182 1.00 86.44 272 LYS A O 1
ATOM 2218 N N . ILE A 1 273 ? -10.134 -6.039 34.153 1.00 88.06 273 ILE A N 1
ATOM 2219 C CA . ILE A 1 273 ? -11.485 -5.548 33.861 1.00 88.06 273 ILE A CA 1
ATOM 2220 C C . ILE A 1 273 ? -11.449 -4.507 32.740 1.00 88.06 273 ILE A C 1
ATOM 2222 O O . ILE A 1 273 ? -12.246 -4.582 31.808 1.00 88.06 273 ILE A O 1
ATOM 2226 N N . PHE A 1 274 ? -10.518 -3.551 32.803 1.00 87.56 274 PHE A N 1
ATOM 2227 C CA . PHE A 1 274 ? -10.357 -2.560 31.741 1.00 87.56 274 PHE A CA 1
ATOM 2228 C C . PHE A 1 274 ? -10.023 -3.228 30.403 1.00 87.56 274 PHE A C 1
ATOM 2230 O O . PHE A 1 274 ? -10.680 -2.959 29.399 1.00 87.56 274 PHE A O 1
ATOM 2237 N N . GLU A 1 275 ? -9.053 -4.144 30.399 1.00 82.56 275 GLU A N 1
ATOM 2238 C CA . GLU A 1 275 ? -8.691 -4.911 29.207 1.00 82.56 275 GLU A CA 1
ATOM 2239 C C . GLU A 1 275 ? -9.853 -5.765 28.694 1.00 82.56 275 GLU A C 1
ATOM 2241 O O . GLU A 1 275 ? -10.015 -5.888 27.487 1.00 82.56 275 GLU A O 1
ATOM 2246 N N . GLU A 1 276 ? -10.699 -6.314 29.567 1.00 83.56 276 GLU A N 1
ATOM 2247 C CA . GLU A 1 276 ? -11.892 -7.062 29.166 1.00 83.56 276 GLU A CA 1
ATOM 2248 C C . GLU A 1 276 ? -12.927 -6.165 28.480 1.00 83.56 276 GLU A C 1
ATOM 2250 O O . GLU A 1 276 ? -13.383 -6.504 27.387 1.00 83.56 276 GLU A O 1
ATOM 2255 N N . PHE A 1 277 ? -13.224 -4.983 29.030 1.00 81.19 277 PHE A N 1
ATOM 2256 C CA . PHE A 1 277 ? -14.105 -4.012 28.370 1.00 81.19 277 PHE A CA 1
ATOM 2257 C C . PHE A 1 277 ? -13.573 -3.594 26.997 1.00 81.19 277 PHE A C 1
ATOM 2259 O O . PHE A 1 277 ? -14.307 -3.616 26.007 1.00 81.19 277 PHE A O 1
ATOM 2266 N N . ILE A 1 278 ? -12.286 -3.253 26.914 1.00 78.12 278 ILE A N 1
ATOM 2267 C CA . ILE A 1 278 ? -11.660 -2.846 25.654 1.00 78.12 278 ILE A CA 1
ATOM 2268 C C . ILE A 1 278 ? -11.585 -4.017 24.667 1.00 78.12 278 ILE A C 1
ATOM 2270 O O . ILE A 1 278 ? -11.815 -3.821 23.474 1.00 78.12 278 ILE A O 1
ATOM 2274 N N . ALA A 1 279 ? -11.309 -5.235 25.134 1.00 69.44 279 ALA A N 1
ATOM 2275 C CA . ALA A 1 279 ? -11.258 -6.428 24.297 1.00 69.44 279 ALA A CA 1
ATOM 2276 C C . ALA A 1 279 ? -12.629 -6.784 23.719 1.00 69.44 279 ALA A C 1
ATOM 2278 O O . ALA A 1 279 ? -12.702 -7.084 22.529 1.00 69.44 279 ALA A O 1
ATOM 2279 N N . VAL A 1 280 ? -13.700 -6.706 24.516 1.00 70.19 280 VAL A N 1
ATOM 2280 C CA . VAL A 1 280 ? -15.079 -6.940 24.055 1.00 70.19 280 VAL A CA 1
ATOM 2281 C C . VAL A 1 280 ? -15.452 -5.942 22.963 1.00 70.19 280 VAL A C 1
ATOM 2283 O O . VAL A 1 280 ? -15.900 -6.351 21.894 1.00 70.19 280 VAL A O 1
ATOM 2286 N N . ILE A 1 281 ? -15.184 -4.651 23.183 1.00 64.62 281 ILE A N 1
ATOM 2287 C CA . ILE A 1 281 ? -15.421 -3.600 22.179 1.00 64.62 281 ILE A CA 1
ATOM 2288 C C . ILE A 1 281 ? -14.576 -3.842 20.918 1.00 64.62 281 ILE A C 1
ATOM 2290 O O . ILE A 1 281 ? -15.029 -3.599 19.803 1.00 64.62 281 ILE A O 1
ATOM 2294 N N . ALA A 1 282 ? -13.360 -4.364 21.074 1.00 57.66 282 ALA A N 1
ATOM 2295 C CA . ALA A 1 282 ? -12.466 -4.696 19.969 1.00 57.66 282 ALA A CA 1
ATOM 2296 C C . ALA A 1 282 ? -12.744 -6.065 19.313 1.00 57.66 282 ALA A C 1
ATOM 2298 O O . ALA A 1 282 ? -11.961 -6.488 18.460 1.00 57.66 282 ALA A O 1
ATOM 2299 N N . GLY A 1 283 ? -13.785 -6.796 19.730 1.00 53.09 283 GLY A N 1
ATOM 2300 C CA . GLY A 1 283 ? -14.094 -8.137 19.218 1.00 53.09 283 GLY A CA 1
ATOM 2301 C C . GLY A 1 283 ? -13.034 -9.203 19.539 1.00 53.09 283 GLY A C 1
ATOM 2302 O O . GLY A 1 283 ? -12.993 -10.257 18.902 1.00 53.09 283 GLY A O 1
ATOM 2303 N N . LYS A 1 284 ? -12.146 -8.960 20.510 1.00 45.34 284 LYS A N 1
ATOM 2304 C CA . LYS A 1 284 ? -11.146 -9.934 20.965 1.00 45.34 284 LYS A CA 1
ATOM 2305 C C . LYS A 1 284 ? -11.770 -10.879 21.989 1.00 45.34 284 LYS A C 1
ATOM 2307 O O . LYS A 1 284 ? -12.128 -10.475 23.090 1.00 45.34 284 LYS A O 1
ATOM 2312 N N . CYS A 1 285 ? -11.806 -12.172 21.670 1.00 43.22 285 CYS A N 1
ATOM 2313 C CA . CYS A 1 285 ? -12.130 -13.206 22.648 1.00 43.22 285 CYS A CA 1
ATOM 2314 C C . CYS A 1 285 ? -10.917 -13.421 23.572 1.00 43.22 285 CYS A C 1
ATOM 2316 O O . CYS A 1 285 ? -9.935 -14.065 23.188 1.00 43.22 285 CYS A O 1
ATOM 2318 N N . LEU A 1 286 ? -10.948 -12.858 24.783 1.00 47.16 286 LEU A N 1
ATOM 2319 C CA . LEU A 1 286 ? -9.967 -13.185 25.816 1.00 47.16 286 LEU A CA 1
ATOM 2320 C C . LEU A 1 286 ? -10.211 -14.634 26.254 1.00 47.16 286 LEU A C 1
ATOM 2322 O O . LEU A 1 286 ? -11.154 -14.929 26.986 1.00 47.16 286 LEU A O 1
ATOM 2326 N N . ARG A 1 287 ? -9.365 -15.570 25.800 1.00 44.91 287 ARG A N 1
ATOM 2327 C CA . ARG A 1 287 ? -9.355 -16.927 26.363 1.00 44.91 287 ARG A CA 1
ATOM 2328 C C . ARG A 1 287 ? -9.106 -16.807 27.865 1.00 44.91 287 ARG A C 1
ATOM 2330 O O . ARG A 1 287 ? -8.047 -16.327 28.272 1.00 44.91 287 ARG A O 1
ATOM 2337 N N . LYS A 1 288 ? -10.064 -17.264 28.680 1.00 41.50 288 LYS A N 1
ATOM 2338 C CA . LYS A 1 288 ? -9.871 -17.456 30.122 1.00 41.50 288 LYS A CA 1
ATOM 2339 C C . LYS A 1 288 ? -8.596 -18.280 30.320 1.00 41.50 288 LYS A C 1
ATOM 2341 O O . LYS A 1 288 ? -8.555 -19.456 29.969 1.00 41.50 288 LYS A O 1
ATOM 2346 N N . LYS A 1 289 ? -7.546 -17.673 30.882 1.00 38.47 289 LYS A N 1
ATOM 2347 C CA . LYS A 1 289 ? -6.527 -18.452 31.589 1.00 38.47 289 LYS A CA 1
ATOM 2348 C C . LYS A 1 289 ? -7.265 -19.101 32.753 1.00 38.47 289 LYS A C 1
ATOM 2350 O O . LYS A 1 289 ? -7.744 -18.388 33.631 1.00 38.47 289 LYS A O 1
ATOM 2355 N N . ASN A 1 290 ? -7.407 -20.423 32.706 1.00 36.88 290 ASN A N 1
ATOM 2356 C CA . ASN A 1 290 ? -7.885 -21.206 33.834 1.00 36.88 290 ASN A CA 1
ATOM 2357 C C . ASN A 1 290 ? -6.996 -20.878 35.039 1.00 36.88 290 ASN A C 1
ATOM 2359 O O . ASN A 1 290 ? -5.836 -21.280 35.086 1.00 36.88 290 ASN A O 1
ATOM 2363 N N . MET A 1 291 ? -7.531 -20.103 35.981 1.00 34.03 291 MET A N 1
ATOM 2364 C CA . MET A 1 291 ? -7.070 -20.125 37.360 1.00 34.03 291 MET A CA 1
ATOM 2365 C C . MET A 1 291 ? -7.662 -21.392 37.965 1.00 34.03 291 MET A C 1
ATOM 2367 O O . MET A 1 291 ? -8.810 -21.386 38.400 1.00 34.03 291 MET A O 1
ATOM 2371 N N . ASN A 1 292 ? -6.898 -22.479 37.920 1.00 33.09 292 ASN A N 1
ATOM 2372 C CA . ASN A 1 292 ? -7.121 -23.598 38.819 1.00 33.09 292 ASN A CA 1
ATOM 2373 C C . ASN A 1 292 ? -6.211 -23.398 40.031 1.00 33.09 292 ASN A C 1
ATOM 2375 O O . ASN A 1 292 ? -5.000 -23.277 39.854 1.00 33.09 292 ASN A O 1
ATOM 2379 N N . SER A 1 293 ? -6.881 -23.295 41.187 1.00 34.25 293 SER A N 1
ATOM 2380 C CA . SER A 1 293 ? -6.515 -23.788 42.528 1.00 34.25 293 SER A CA 1
ATOM 2381 C C . SER A 1 293 ? -5.039 -23.834 42.910 1.00 34.25 293 SER A C 1
ATOM 2383 O O . SER A 1 293 ? -4.329 -24.702 42.355 1.00 34.25 293 SER A O 1
#

Sequence (293 aa):
MYPVFYCDEFDELDLDNGGSPLRKKFDAIIKDLKENEHTSLGDIKLISGDGGVKYFRAKLSDSDRLLFTSIKYNNEDAFVILEVILNHKYDKSKFLTNKEKIKNIKIIDQNNKEVSDSTGEVKIRDAPQVRWLDKFITFSAKQEDIVENAEGLPLIVSGSAGSGKTSVALEKLRKIEEEFKEGKILYITQSESLIKKSKELYEYEYYDGAANKLRTGVSQRIEFLSVHEFIERVTKEDVEGKKPINRNAFFSWFNEKCKKKEFKEYAKDGEKIFEEFIAVIAGKCLRKKNMNS

Secondary structure (DSSP, 8-state):
---EEEETT--GGGS-SSSSHHHHHHHHHHHHHHHT--TTTT--EEEE-GGG-EEEEEESSSS-EEEEEEEEETTEEEEEEEEEE-TT-GGG-TTTS-TTGGGG--EE-TTS-B---TTSS----SS---EESSSEE---HHHHHHHHT---SSP-----TTS-HHHHHHHHHHHHHHH--SS-EEEEES-HHHHHHHHHHH-EEEEETTTTEEEEE--TTEEEEEHHHHHHHHSHHHHTT-----HHHHHHHHHHHHHTTSSGGGTTTHHHHHHHHHHHHTT----------

pLDDT: mean 81.78, std 13.84, range [33.09, 95.25]

Radius of gyration: 24.83 Å; chains: 1; bounding box: 57×43×75 Å